Protein AF-A0A969C7K7-F1 (afdb_monomer_lite)

Radius of gyration: 19.98 Å; chains: 1; bounding box: 49×31×64 Å

Sequence (194 aa):
MAARQIKETDQEVLLYEFLKDADADGENQSWWRQTILLYAAQAKDPTVLIEAAMAQGANNLAYACYQETKRTLNPAIVQKLEALKPKVQVSRYGELERLLKAGEWEAADKETYRLMITTVNKEEGQWFDPEDLENFPCEDLRTIDRLWVEASNGHFGFSVQKRLAGMRSPMSLGKDWDRFCVKVGWQINKQKNT

Secondary structure (DSSP, 8-state):
-HHHHHHHTT-THHHHHSHHHHH--SSS--HHHHHHHHHHHH-S--HHHHHHHHHTT-HHHHHHHHHHGGGS--HHHHHHHHHHHHHHHHHHHHHHHHHHHHT-HHHHHHHHHHHHHHHTTPPTTPPPPHHHHHT--HHHHHHHHHHHHHHTTTSSSHHHHHHHHGGG--SSSSHHHHHHHHHTTSS--GGG--

Foldseek 3Di:
DVLVVCVVVVVVVVLLVCLQVCLDFAPDNDPSVVSLLVNLLVDQACLVVLVSSLVVLSLLSSVSSLVSNVPDYDPVNVVSSVVCVVVSVCSLCVVLLVCLLVVVVVVNVVSLQVSLQSQLVHGPVDDDDPVSVVPRDPVSLVSSQVSQCVSVVRLDGPVSLDVQLPPPVDPDPDDSVVSSCCSNVVDDDPVPPD

pLDDT: mean 84.36, std 12.69, range [37.22, 98.62]

Structure (mmCIF, N/CA/C/O backbone):
data_AF-A0A969C7K7-F1
#
_entry.id   AF-A0A969C7K7-F1
#
loop_
_atom_site.group_PDB
_atom_site.id
_atom_site.type_symbol
_atom_site.label_atom_id
_atom_site.label_alt_id
_atom_site.label_comp_id
_atom_site.label_asym_id
_atom_site.label_entity_id
_atom_site.label_seq_id
_atom_site.pdbx_PDB_ins_code
_atom_site.Cartn_x
_atom_site.Cartn_y
_atom_site.Cartn_z
_atom_site.occupancy
_atom_site.B_iso_or_equiv
_atom_site.auth_seq_id
_atom_site.auth_comp_id
_atom_site.auth_asym_id
_atom_site.auth_atom_id
_atom_site.pdbx_PDB_model_num
ATOM 1 N N . MET A 1 1 ? -9.205 17.313 19.997 1.00 51.03 1 MET A N 1
ATOM 2 C CA . MET A 1 1 ? -10.384 17.419 20.891 1.00 51.03 1 MET A CA 1
ATOM 3 C C . MET A 1 1 ? -11.521 16.491 20.455 1.00 51.03 1 MET A C 1
ATOM 5 O O . MET A 1 1 ? -12.017 15.779 21.312 1.00 51.03 1 MET A O 1
ATOM 9 N N . ALA A 1 2 ? -11.845 16.378 19.157 1.00 64.19 2 ALA A N 1
ATOM 10 C CA . ALA A 1 2 ? -12.938 15.522 18.665 1.00 64.19 2 ALA A CA 1
ATOM 11 C C . ALA A 1 2 ? -12.796 14.009 18.961 1.00 64.19 2 ALA A C 1
ATOM 13 O O . ALA A 1 2 ? -13.698 13.437 19.552 1.00 64.19 2 ALA A O 1
ATOM 14 N N . ALA A 1 3 ? -11.666 13.357 18.643 1.00 62.41 3 ALA A N 1
ATOM 15 C CA . ALA A 1 3 ? -11.516 11.902 18.862 1.00 62.41 3 ALA A CA 1
ATOM 16 C C . ALA A 1 3 ? -11.647 11.483 20.341 1.00 62.41 3 ALA A C 1
ATOM 18 O O . ALA A 1 3 ? -12.218 10.444 20.664 1.00 62.41 3 ALA A O 1
ATOM 19 N N . ARG A 1 4 ? -11.133 12.322 21.250 1.00 60.22 4 ARG A N 1
ATOM 20 C CA . ARG A 1 4 ? -11.256 12.121 22.698 1.00 60.22 4 ARG A CA 1
ATOM 21 C C . ARG A 1 4 ? -12.704 12.287 23.153 1.00 60.22 4 ARG A C 1
ATOM 23 O O . ARG A 1 4 ? -13.178 11.466 23.922 1.00 60.22 4 ARG A O 1
ATOM 30 N N . GLN A 1 5 ? -13.401 13.285 22.612 1.00 65.06 5 GLN A N 1
ATOM 31 C CA . GLN A 1 5 ? -14.815 13.500 22.877 1.00 65.06 5 GLN A CA 1
ATOM 32 C C . GLN A 1 5 ? -15.663 12.333 22.366 1.00 65.06 5 GLN A C 1
ATOM 34 O O . GLN A 1 5 ? -16.440 11.820 23.144 1.00 65.06 5 GLN A O 1
ATOM 39 N N . ILE A 1 6 ? -15.434 11.828 21.147 1.00 68.50 6 ILE A N 1
ATOM 40 C CA . ILE A 1 6 ? -16.129 10.647 20.592 1.00 68.50 6 ILE A CA 1
ATOM 41 C C . ILE A 1 6 ? -15.964 9.417 21.495 1.00 68.50 6 ILE A C 1
ATOM 43 O O . ILE A 1 6 ? -16.926 8.694 21.742 1.00 68.50 6 ILE A O 1
ATOM 47 N N . LYS A 1 7 ? -14.753 9.199 22.022 1.00 63.97 7 LYS A N 1
ATOM 48 C CA . LYS A 1 7 ? -14.470 8.119 22.977 1.00 63.97 7 LYS A CA 1
ATOM 49 C C . LYS A 1 7 ? -15.136 8.347 24.340 1.00 63.97 7 LYS A C 1
ATOM 51 O O . LYS A 1 7 ? -15.567 7.392 24.974 1.00 63.97 7 LYS A O 1
ATOM 56 N N . GLU A 1 8 ? -15.180 9.589 24.814 1.00 64.06 8 GLU A N 1
ATOM 57 C CA . GLU A 1 8 ? -15.799 9.968 26.092 1.00 64.06 8 GLU A CA 1
ATOM 58 C C . GLU A 1 8 ? -17.340 10.000 26.011 1.00 64.06 8 GLU A C 1
ATOM 60 O O . GLU A 1 8 ? -17.997 9.809 27.031 1.00 64.06 8 GLU A O 1
ATOM 65 N N . THR A 1 9 ? -17.916 10.194 24.817 1.00 66.69 9 THR A N 1
ATOM 66 C CA . THR A 1 9 ? -19.366 10.250 24.552 1.00 66.69 9 THR A CA 1
ATOM 67 C C . THR A 1 9 ? -19.948 8.961 23.965 1.00 66.69 9 THR A C 1
ATOM 69 O O . THR A 1 9 ? -21.143 8.930 23.684 1.00 66.69 9 THR A O 1
ATOM 72 N N . ASP A 1 10 ? -19.139 7.909 23.793 1.00 65.81 10 ASP A N 1
ATOM 73 C CA . ASP A 1 10 ? -19.530 6.609 23.214 1.00 65.81 10 ASP A CA 1
ATOM 74 C C . ASP A 1 10 ? -20.145 6.714 21.800 1.00 65.81 10 ASP A C 1
ATOM 76 O O . ASP A 1 10 ? -21.031 5.960 21.404 1.00 65.81 10 ASP A O 1
ATOM 80 N N . GLN A 1 11 ? -19.677 7.682 21.005 1.00 74.31 11 GLN A N 1
ATOM 81 C CA . GLN A 1 11 ? -20.193 7.964 19.658 1.00 74.31 11 GLN A CA 1
ATOM 82 C C . GLN A 1 11 ? -19.391 7.272 18.545 1.00 74.31 11 GLN A C 1
ATOM 84 O O . GLN A 1 11 ? -19.300 7.790 17.432 1.00 74.31 11 GLN A O 1
ATOM 89 N N . GLU A 1 12 ? -18.808 6.100 18.819 1.00 79.31 12 GLU A N 1
ATOM 90 C CA . GLU A 1 12 ? -17.988 5.358 17.846 1.00 79.31 12 GLU A CA 1
ATOM 91 C C . GLU A 1 12 ? -18.736 5.101 16.527 1.00 79.31 12 GLU A C 1
ATOM 93 O O . GLU A 1 12 ? -18.128 5.134 15.462 1.00 79.31 12 GLU A O 1
ATOM 98 N N . VAL A 1 13 ? -20.065 4.946 16.588 1.00 82.25 13 VAL A N 1
ATOM 99 C CA . VAL A 1 13 ? -20.957 4.750 15.431 1.00 82.25 13 VAL A CA 1
ATOM 100 C C . VAL A 1 13 ? -20.735 5.798 14.333 1.00 82.25 13 VAL A C 1
ATOM 102 O O . VAL A 1 13 ? -20.739 5.449 13.157 1.00 82.25 13 VAL A O 1
ATOM 105 N N . LEU A 1 14 ? -20.456 7.053 14.704 1.00 84.00 14 LEU A N 1
ATOM 106 C CA . LEU A 1 14 ? -20.200 8.127 13.740 1.00 84.00 14 LEU A CA 1
ATOM 107 C C . LEU A 1 14 ? -18.949 7.863 12.896 1.00 84.00 14 LEU A C 1
ATOM 109 O O . LEU A 1 14 ? -18.905 8.254 11.738 1.00 84.00 14 LEU A O 1
ATOM 113 N N . LEU A 1 15 ? -17.936 7.179 13.438 1.00 86.44 15 LEU A N 1
ATOM 114 C CA . LEU A 1 15 ? -16.712 6.873 12.694 1.00 86.44 15 LEU A CA 1
ATOM 115 C C . LEU A 1 15 ? -16.994 5.948 11.506 1.00 86.44 15 LEU A C 1
ATOM 117 O O . LEU A 1 15 ? -16.375 6.101 10.456 1.00 86.44 15 LEU A O 1
ATOM 121 N N . TYR A 1 16 ? -17.942 5.019 11.664 1.00 88.12 16 TYR A N 1
ATOM 122 C CA . TYR A 1 16 ? -18.280 4.016 10.653 1.00 88.12 16 TYR A CA 1
ATOM 123 C C . TYR A 1 16 ? -18.921 4.616 9.401 1.00 88.12 16 TYR A C 1
ATOM 125 O O . TYR A 1 16 ? -18.802 4.028 8.327 1.00 88.12 16 TYR A O 1
ATOM 133 N N . GLU A 1 17 ? -19.570 5.775 9.527 1.00 87.81 17 GLU A N 1
ATOM 134 C CA . GLU A 1 17 ? -20.171 6.501 8.402 1.00 87.81 17 GLU A CA 1
ATOM 135 C C . GLU A 1 17 ? -19.109 7.134 7.494 1.00 87.81 17 GLU A C 1
ATOM 137 O O . GLU A 1 17 ? -19.343 7.304 6.301 1.00 87.81 17 GLU A O 1
ATOM 142 N N . PHE A 1 18 ? -17.923 7.429 8.037 1.00 88.69 18 PHE A N 1
ATOM 143 C CA . PHE A 1 18 ? -16.864 8.161 7.340 1.00 88.69 18 PHE A CA 1
ATOM 144 C C . PHE A 1 18 ? -15.635 7.313 7.004 1.00 88.69 18 PHE A C 1
ATOM 146 O O . PHE A 1 18 ? -14.642 7.866 6.540 1.00 88.69 18 PHE A O 1
ATOM 153 N N . LEU A 1 19 ? -15.661 5.988 7.207 1.00 89.44 19 LEU A N 1
ATOM 154 C CA . LEU A 1 19 ? -14.492 5.132 6.941 1.00 89.44 19 LEU A CA 1
ATOM 155 C C . LEU A 1 19 ? -14.037 5.225 5.487 1.00 89.44 19 LEU A C 1
ATOM 157 O O . LEU A 1 19 ? -12.848 5.377 5.229 1.00 89.44 19 LEU A O 1
ATOM 161 N N . LYS A 1 20 ? -14.978 5.177 4.541 1.00 86.25 20 LYS A N 1
ATOM 162 C CA . LYS A 1 20 ? -14.666 5.273 3.113 1.00 86.25 20 LYS A CA 1
ATOM 163 C C . LYS A 1 20 ? -14.124 6.650 2.727 1.00 86.25 20 LYS A C 1
ATOM 165 O O . LYS A 1 20 ? -13.139 6.737 2.004 1.00 86.25 20 LYS A O 1
ATOM 170 N N . ASP A 1 21 ? -14.713 7.716 3.258 1.00 84.44 21 ASP A N 1
ATOM 171 C CA . ASP A 1 21 ? -14.249 9.088 3.014 1.00 84.44 21 ASP A CA 1
ATOM 172 C C . ASP A 1 21 ? -12.883 9.356 3.663 1.00 84.44 21 ASP A C 1
ATOM 174 O O . ASP A 1 21 ? -12.091 10.149 3.167 1.00 84.44 21 ASP A O 1
ATOM 178 N N . ALA A 1 22 ? -12.589 8.693 4.781 1.00 85.88 22 ALA A N 1
ATOM 179 C CA . ALA A 1 22 ? -11.297 8.737 5.461 1.00 85.88 22 ALA A CA 1
ATOM 180 C C . ALA A 1 22 ? -10.224 7.856 4.797 1.00 85.88 22 ALA A C 1
ATOM 182 O O . ALA A 1 22 ? -9.029 8.007 5.087 1.00 85.88 22 ALA A O 1
ATOM 183 N N . ASP A 1 23 ? -10.645 6.942 3.924 1.00 85.06 23 ASP A N 1
ATOM 184 C CA . ASP A 1 23 ? -9.762 6.193 3.038 1.00 85.06 23 ASP A CA 1
ATOM 185 C C . ASP A 1 23 ? -9.400 6.977 1.778 1.00 85.06 23 ASP A C 1
ATOM 187 O O . ASP A 1 23 ? -8.396 6.643 1.161 1.00 85.06 23 ASP A O 1
ATOM 191 N N . ALA A 1 24 ? -10.201 7.994 1.417 1.00 65.62 24 ALA A N 1
ATOM 192 C CA . ALA A 1 24 ? -10.048 8.754 0.184 1.00 65.62 24 ALA A CA 1
ATOM 193 C C . ALA A 1 24 ? -8.641 9.358 0.065 1.00 65.62 24 ALA A C 1
ATOM 195 O O . ALA A 1 24 ? -8.206 10.153 0.904 1.00 65.62 24 ALA A O 1
ATOM 196 N N . ASP A 1 25 ? -7.959 8.959 -1.005 1.00 57.81 25 ASP A N 1
ATOM 197 C CA . ASP A 1 25 ? -6.613 9.380 -1.359 1.00 57.81 25 ASP A CA 1
ATOM 198 C C . ASP A 1 25 ? -6.673 10.632 -2.277 1.00 57.81 25 ASP A C 1
ATOM 200 O O . ASP A 1 25 ? -7.469 10.683 -3.218 1.00 57.81 25 ASP A O 1
ATOM 204 N N . GLY A 1 26 ? -5.875 11.673 -1.988 1.00 52.88 26 GLY A N 1
ATOM 205 C CA . GLY A 1 26 ? -5.794 12.930 -2.766 1.00 52.88 26 GLY A CA 1
ATOM 206 C C . GLY A 1 26 ? -5.634 14.194 -1.901 1.00 52.88 26 GLY A C 1
ATOM 207 O O . GLY A 1 26 ? -5.708 14.087 -0.682 1.00 52.88 26 GLY A O 1
ATOM 208 N N . GLU A 1 27 ? -5.440 15.371 -2.531 1.00 46.91 27 GLU A N 1
ATOM 209 C CA . GLU A 1 27 ? -5.047 16.707 -1.975 1.00 46.91 27 GLU A CA 1
ATOM 210 C C . GLU A 1 27 ? -5.841 17.252 -0.758 1.00 46.91 27 GLU A C 1
ATOM 212 O O . GLU A 1 27 ? -5.607 18.368 -0.294 1.00 46.91 27 GLU A O 1
ATOM 217 N N . ASN A 1 28 ? -6.798 16.497 -0.230 1.00 51.97 28 ASN A N 1
ATOM 218 C CA . ASN A 1 28 ? -7.442 16.752 1.048 1.00 51.97 28 ASN A CA 1
ATOM 219 C C . ASN A 1 28 ? -7.673 15.411 1.747 1.00 51.97 28 ASN A C 1
ATOM 221 O O . ASN A 1 28 ? -8.758 14.833 1.618 1.00 51.97 28 ASN A O 1
ATOM 225 N N . GLN A 1 29 ? -6.698 14.931 2.531 1.00 61.91 29 GLN A N 1
ATOM 226 C CA . GLN A 1 29 ? -7.011 13.916 3.536 1.00 61.91 29 GLN A CA 1
ATOM 227 C C . GLN A 1 29 ? -8.208 14.406 4.350 1.00 61.91 29 GLN A C 1
ATOM 229 O O . GLN A 1 29 ? -8.155 15.449 5.008 1.00 61.91 29 GLN A O 1
ATOM 234 N N . SER A 1 30 ? -9.306 13.650 4.300 1.00 73.25 30 SER A N 1
ATOM 235 C CA . SER A 1 30 ? -10.483 13.957 5.102 1.00 73.25 30 SER A CA 1
ATOM 236 C C . SER A 1 30 ? -10.059 14.092 6.563 1.00 73.25 30 SER A C 1
ATOM 238 O O . SER A 1 30 ? -9.345 13.237 7.092 1.00 73.25 30 SER A O 1
ATOM 240 N N . TRP A 1 31 ? -10.522 15.141 7.250 1.00 79.94 31 TRP A N 1
ATOM 241 C CA . TRP A 1 31 ? -10.301 15.329 8.692 1.00 79.94 31 TRP A CA 1
ATOM 242 C C . TRP A 1 31 ? -10.642 14.059 9.498 1.00 79.94 31 TRP A C 1
ATOM 244 O O . TRP A 1 31 ? -10.057 13.772 10.553 1.00 79.94 31 TRP A O 1
ATOM 254 N N . TRP A 1 32 ? -11.580 13.261 8.980 1.00 86.31 32 TRP A N 1
ATOM 255 C CA . TRP A 1 32 ? -11.946 11.974 9.546 1.00 86.31 32 TRP A CA 1
ATOM 256 C C . TRP A 1 32 ? -10.793 10.976 9.595 1.00 86.31 32 TRP A C 1
ATOM 258 O O . TRP A 1 32 ? -10.695 10.269 10.591 1.00 86.31 32 TRP A O 1
ATOM 268 N N . ARG A 1 33 ? -9.864 10.972 8.633 1.00 86.81 33 ARG A N 1
ATOM 269 C CA . ARG A 1 33 ? -8.690 10.086 8.637 1.00 86.81 33 ARG A CA 1
ATOM 270 C C . ARG A 1 33 ? -7.875 10.236 9.914 1.00 86.81 33 ARG A C 1
ATOM 272 O O . ARG A 1 33 ? -7.723 9.276 10.665 1.00 86.81 33 ARG A O 1
ATOM 279 N N . GLN A 1 34 ? -7.410 11.447 10.214 1.00 85.19 34 GLN A N 1
ATOM 280 C CA . GLN A 1 34 ? -6.626 11.698 11.428 1.00 85.19 34 GLN A CA 1
ATOM 281 C C . GLN A 1 34 ? -7.443 11.430 12.696 1.00 85.19 34 GLN A C 1
ATOM 283 O O . GLN A 1 34 ? -6.920 10.900 13.674 1.00 85.19 34 GLN A O 1
ATOM 288 N N . THR A 1 35 ? -8.737 11.757 12.675 1.00 87.62 35 THR A N 1
ATOM 289 C CA . THR A 1 35 ? -9.640 11.499 13.804 1.00 87.62 35 THR A CA 1
ATOM 290 C C . THR A 1 35 ? -9.772 10.001 14.089 1.00 87.62 35 THR A C 1
ATOM 292 O O . THR A 1 35 ? -9.679 9.596 15.247 1.00 87.62 35 THR A O 1
ATOM 295 N N . ILE A 1 36 ? -9.933 9.181 13.050 1.00 90.00 36 ILE A N 1
ATOM 296 C CA . ILE A 1 36 ? -10.071 7.725 13.139 1.00 90.00 36 ILE A CA 1
ATOM 297 C C . ILE A 1 36 ? -8.745 7.077 13.545 1.00 90.00 36 ILE A C 1
ATOM 299 O O . ILE A 1 36 ? -8.744 6.221 14.425 1.00 90.00 36 ILE A O 1
ATOM 303 N N . LEU A 1 37 ? -7.609 7.521 12.996 1.00 88.31 37 LEU A N 1
ATOM 304 C CA . LEU A 1 37 ? -6.283 7.043 13.415 1.00 88.31 37 LEU A CA 1
ATOM 305 C C . LEU A 1 37 ? -6.019 7.344 14.894 1.00 88.31 37 LEU A C 1
ATOM 307 O O . LEU A 1 37 ? -5.607 6.467 15.654 1.00 88.31 37 LEU A O 1
ATOM 311 N N . LEU A 1 38 ? -6.333 8.566 15.329 1.00 86.50 38 LEU A N 1
ATOM 312 C CA . LEU A 1 38 ? -6.195 8.978 16.722 1.00 86.50 38 LEU A CA 1
ATOM 313 C C . LEU A 1 38 ? -7.160 8.221 17.648 1.00 86.50 38 LEU A C 1
ATOM 315 O O . LEU A 1 38 ? -6.809 7.943 18.798 1.00 86.50 38 LEU A O 1
ATOM 319 N N . TYR A 1 39 ? -8.366 7.898 17.175 1.00 88.19 39 TYR A N 1
ATOM 320 C CA . TYR A 1 39 ? -9.299 7.038 17.899 1.00 88.19 39 TYR A CA 1
ATOM 321 C C . TYR A 1 39 ? -8.740 5.620 18.037 1.00 88.19 39 TYR A C 1
ATOM 323 O O . TYR A 1 39 ? -8.632 5.126 19.158 1.00 88.19 39 TYR A O 1
ATOM 331 N N . ALA A 1 40 ? -8.313 5.004 16.930 1.00 87.81 40 ALA A N 1
ATOM 332 C CA . ALA A 1 40 ? -7.749 3.657 16.901 1.00 87.81 40 ALA A CA 1
ATOM 333 C C . ALA A 1 40 ? -6.560 3.524 17.862 1.00 87.81 40 ALA A C 1
ATOM 335 O O . ALA A 1 40 ? -6.534 2.602 18.673 1.00 87.81 40 ALA A O 1
ATOM 336 N N . ALA A 1 41 ? -5.637 4.493 17.858 1.00 84.75 41 ALA A N 1
ATOM 337 C CA . ALA A 1 41 ? -4.481 4.523 18.757 1.00 84.75 41 ALA A CA 1
ATOM 338 C C . ALA A 1 41 ? -4.855 4.612 20.251 1.00 84.75 41 ALA A C 1
ATOM 340 O O . ALA A 1 41 ? -4.095 4.183 21.117 1.00 84.75 41 ALA A O 1
ATOM 341 N N . GLN A 1 42 ? -6.024 5.173 20.576 1.00 82.56 42 GLN A N 1
ATOM 342 C CA . GLN A 1 42 ? -6.526 5.285 21.948 1.00 82.56 42 GLN A CA 1
ATOM 343 C C . GLN A 1 42 ? -7.525 4.183 22.321 1.00 82.56 42 GLN A C 1
ATOM 345 O O . GLN A 1 42 ? -7.896 4.083 23.499 1.00 82.56 42 GLN A O 1
ATOM 350 N N . ALA A 1 43 ? -8.020 3.407 21.360 1.00 81.38 43 ALA A N 1
ATOM 351 C CA . ALA A 1 43 ? -9.030 2.384 21.583 1.00 81.38 43 ALA A CA 1
ATOM 352 C C . ALA A 1 43 ? -8.458 1.225 22.413 1.00 81.38 43 ALA A C 1
ATOM 354 O O . ALA A 1 43 ? -7.282 0.880 22.321 1.00 81.38 43 ALA A O 1
ATOM 355 N N . LYS A 1 44 ? -9.303 0.606 23.249 1.00 79.75 44 LYS A N 1
ATOM 356 C CA . LYS A 1 44 ? -8.909 -0.598 24.003 1.00 79.75 44 LYS A CA 1
ATOM 357 C C . LYS A 1 44 ? -8.763 -1.819 23.090 1.00 79.75 44 LYS A C 1
ATOM 359 O O . LYS A 1 44 ? -7.920 -2.668 23.355 1.00 79.75 44 LYS A O 1
ATOM 364 N N . ASP A 1 45 ? -9.601 -1.909 22.059 1.00 83.56 45 ASP A N 1
ATOM 365 C CA . ASP A 1 45 ? -9.575 -2.953 21.034 1.00 83.56 45 ASP A CA 1
ATOM 366 C C . ASP A 1 45 ? -10.055 -2.343 19.698 1.00 83.56 45 ASP A C 1
ATOM 368 O O . ASP A 1 45 ? -11.255 -2.124 19.537 1.00 83.56 45 ASP A O 1
ATOM 372 N N . PRO A 1 46 ? -9.150 -2.021 18.756 1.00 87.00 46 PRO A N 1
ATOM 373 C CA . PRO A 1 46 ? -9.502 -1.436 17.460 1.00 87.00 46 PRO A CA 1
ATOM 374 C C . PRO A 1 46 ? -9.901 -2.489 16.410 1.00 87.00 46 PRO A C 1
ATOM 376 O O . PRO A 1 46 ? -10.104 -2.142 15.249 1.00 87.00 46 PRO A O 1
ATOM 379 N N . THR A 1 47 ? -9.997 -3.774 16.778 1.00 87.12 47 THR A N 1
ATOM 380 C CA . THR A 1 47 ? -10.231 -4.877 15.828 1.00 87.12 47 THR A CA 1
ATOM 381 C C . THR A 1 47 ? -11.496 -4.665 14.995 1.00 87.12 47 THR A C 1
ATOM 383 O O . THR A 1 47 ? -11.442 -4.768 13.774 1.00 87.12 47 THR A O 1
ATOM 386 N N . VAL A 1 48 ? -12.611 -4.304 15.639 1.00 88.69 48 VAL A N 1
ATOM 387 C CA . VAL A 1 48 ? -13.911 -4.117 14.966 1.00 88.69 48 VAL A CA 1
ATOM 388 C C . VAL A 1 48 ? -13.862 -2.958 13.970 1.00 88.69 48 VAL A C 1
ATOM 390 O O . VAL A 1 48 ? -14.376 -3.073 12.860 1.00 88.69 48 VAL A O 1
ATOM 393 N N . LEU A 1 49 ? -13.180 -1.870 14.329 1.00 90.62 49 LEU A N 1
ATOM 394 C CA . LEU A 1 49 ? -12.973 -0.719 13.453 1.00 90.62 49 LEU A CA 1
ATOM 395 C C . LEU A 1 49 ? -12.166 -1.102 12.203 1.00 90.62 49 LEU A C 1
ATOM 397 O O . LEU A 1 49 ? -12.540 -0.732 11.092 1.00 90.62 49 LEU A O 1
ATOM 401 N N . ILE A 1 50 ? -11.083 -1.870 12.373 1.00 90.75 50 ILE A N 1
ATOM 402 C CA . ILE A 1 50 ? -10.236 -2.339 11.265 1.00 90.75 50 ILE A CA 1
ATOM 403 C C . ILE A 1 50 ? -11.026 -3.284 10.348 1.00 90.75 50 ILE A C 1
ATOM 405 O O . ILE A 1 50 ? -10.961 -3.160 9.126 1.00 90.75 50 ILE A O 1
ATOM 409 N N . GLU A 1 51 ? -11.797 -4.210 10.920 1.00 90.19 51 GLU A N 1
ATOM 410 C CA . GLU A 1 51 ? -12.651 -5.124 10.156 1.00 90.19 51 GLU A CA 1
ATOM 411 C C . GLU A 1 51 ? -13.745 -4.386 9.380 1.00 90.19 51 GLU A C 1
ATOM 413 O O . GLU A 1 51 ? -13.964 -4.684 8.205 1.00 90.19 51 GLU A O 1
ATOM 418 N N . ALA A 1 52 ? -14.389 -3.393 9.994 1.00 92.19 52 ALA A N 1
ATOM 419 C CA . ALA A 1 52 ? -15.394 -2.578 9.325 1.00 92.19 52 ALA A CA 1
ATOM 420 C C . ALA A 1 52 ? -14.797 -1.732 8.194 1.00 92.19 52 ALA A C 1
ATOM 422 O O . ALA A 1 52 ? -15.402 -1.636 7.128 1.00 92.19 52 ALA A O 1
ATOM 423 N N . ALA A 1 53 ? -13.599 -1.172 8.392 1.00 91.94 53 ALA A N 1
ATOM 424 C CA . ALA A 1 53 ? -12.893 -0.443 7.345 1.00 91.94 53 ALA A CA 1
ATOM 425 C C . ALA A 1 53 ? -12.617 -1.356 6.138 1.00 91.94 53 ALA A C 1
ATOM 427 O O . ALA A 1 53 ? -13.003 -1.017 5.021 1.00 91.94 53 ALA A O 1
ATOM 428 N N . MET A 1 54 ? -12.086 -2.565 6.357 1.00 91.06 54 MET A N 1
ATOM 429 C CA . MET A 1 54 ? -11.909 -3.548 5.275 1.00 91.06 54 MET A CA 1
ATOM 430 C C . MET A 1 54 ? -13.235 -3.907 4.587 1.00 91.06 54 MET A C 1
ATOM 432 O O . MET A 1 54 ? -13.299 -3.958 3.362 1.00 91.06 54 MET A O 1
ATOM 436 N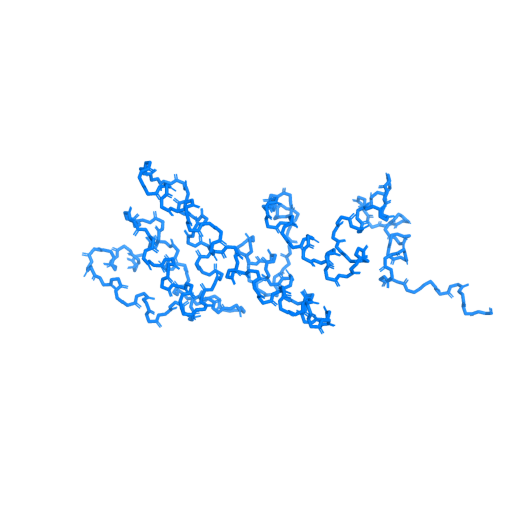 N . ALA A 1 55 ? -14.310 -4.125 5.353 1.00 90.00 55 ALA A N 1
ATOM 437 C CA . ALA A 1 55 ? -15.619 -4.487 4.805 1.00 90.00 55 ALA A CA 1
ATOM 438 C C . ALA A 1 55 ? -16.229 -3.390 3.913 1.00 90.00 55 ALA A C 1
ATOM 440 O O . ALA A 1 55 ? -16.968 -3.698 2.980 1.00 90.00 55 ALA A O 1
ATOM 441 N N . GLN A 1 56 ? -15.907 -2.121 4.177 1.00 90.69 56 GLN A N 1
ATOM 442 C CA . GLN A 1 56 ? -16.332 -0.982 3.359 1.00 90.69 56 GLN A CA 1
ATOM 443 C C . GLN A 1 56 ? -15.374 -0.666 2.196 1.00 90.69 56 GLN A C 1
ATOM 445 O O . GLN A 1 56 ? -15.635 0.257 1.422 1.00 90.69 56 GLN A O 1
ATOM 450 N N . GLY A 1 57 ? -14.278 -1.418 2.059 1.00 87.69 57 GLY A N 1
ATOM 451 C CA . GLY A 1 57 ? -13.226 -1.167 1.074 1.00 87.69 57 GLY A CA 1
ATOM 452 C C . GLY A 1 57 ? -12.243 -0.062 1.470 1.00 87.69 57 GLY A C 1
ATOM 453 O O . GLY A 1 57 ? -11.425 0.319 0.641 1.00 87.69 57 GLY A O 1
ATOM 454 N N . ALA A 1 58 ? -12.297 0.423 2.716 1.00 90.06 58 ALA A N 1
ATOM 455 C CA . ALA A 1 58 ? -11.392 1.422 3.282 1.00 90.06 58 ALA A CA 1
ATOM 456 C C . ALA A 1 58 ? -10.039 0.794 3.682 1.00 90.06 58 ALA A C 1
ATOM 458 O O . ALA A 1 58 ? -9.676 0.698 4.861 1.00 90.06 58 ALA A O 1
ATOM 459 N N . ASN A 1 59 ? -9.330 0.251 2.694 1.00 90.06 59 ASN A N 1
ATOM 460 C CA . ASN A 1 59 ? -8.216 -0.673 2.906 1.00 90.06 59 ASN A CA 1
ATOM 461 C C . ASN A 1 59 ? -6.940 0.019 3.401 1.00 90.06 59 ASN A C 1
ATOM 463 O O . ASN A 1 59 ? -6.199 -0.566 4.200 1.00 90.06 59 ASN A O 1
ATOM 467 N N . ASN A 1 60 ? -6.673 1.256 2.970 1.00 87.75 60 ASN A N 1
ATOM 468 C CA . ASN A 1 60 ? -5.504 2.002 3.442 1.00 87.75 60 ASN A CA 1
ATOM 469 C C . ASN A 1 60 ? -5.695 2.444 4.887 1.00 87.75 60 ASN A C 1
ATOM 471 O O . ASN A 1 60 ? -4.756 2.400 5.682 1.00 87.75 60 ASN A O 1
ATOM 475 N N . LEU A 1 61 ? -6.906 2.880 5.227 1.00 89.44 61 LEU A N 1
ATOM 476 C CA . LEU A 1 61 ? -7.288 3.279 6.568 1.00 89.44 61 LEU A CA 1
ATOM 477 C C . LEU A 1 61 ? -7.214 2.085 7.519 1.00 89.44 61 LEU A C 1
ATOM 479 O O . LEU A 1 61 ? -6.596 2.195 8.575 1.00 89.44 61 LEU A O 1
ATOM 483 N N . ALA A 1 62 ? -7.752 0.928 7.117 1.00 90.50 62 ALA A N 1
ATOM 484 C CA . ALA A 1 62 ? -7.632 -0.314 7.878 1.00 90.50 62 ALA A CA 1
ATOM 485 C C . ALA A 1 62 ? -6.161 -0.660 8.167 1.00 90.50 62 ALA A C 1
ATOM 487 O O . ALA A 1 62 ? -5.797 -0.969 9.305 1.00 90.50 62 ALA A O 1
ATOM 488 N N . TYR A 1 63 ? -5.301 -0.555 7.149 1.00 89.56 63 TYR A N 1
ATOM 489 C CA . TYR A 1 63 ? -3.866 -0.777 7.294 1.00 89.56 63 TYR A CA 1
ATOM 490 C C . TYR A 1 63 ? -3.199 0.232 8.240 1.00 89.56 63 TYR A C 1
ATOM 492 O O . TYR A 1 63 ? -2.433 -0.165 9.119 1.00 89.56 63 TYR A O 1
ATOM 500 N N . ALA A 1 64 ? -3.498 1.523 8.098 1.00 88.44 64 ALA A N 1
ATOM 501 C CA . ALA A 1 64 ? -2.927 2.568 8.939 1.00 88.44 64 ALA A CA 1
ATOM 502 C C . ALA A 1 64 ? -3.361 2.408 10.408 1.00 88.44 64 ALA A C 1
ATOM 504 O O . ALA A 1 64 ? -2.519 2.438 11.305 1.00 88.44 64 ALA A O 1
ATOM 505 N N . CYS A 1 65 ? -4.639 2.103 10.664 1.00 89.06 65 CYS A N 1
ATOM 506 C CA . CYS A 1 65 ? -5.128 1.747 11.998 1.00 89.06 65 CYS A CA 1
ATOM 507 C C . CYS A 1 65 ? -4.392 0.524 12.574 1.00 89.06 65 CYS A C 1
ATOM 509 O O . CYS A 1 65 ? -4.034 0.520 13.753 1.00 89.06 65 CYS A O 1
ATOM 511 N N . TYR A 1 66 ? -4.122 -0.502 11.760 1.00 87.50 66 TYR A N 1
ATOM 512 C CA . TYR A 1 66 ? -3.354 -1.676 12.187 1.00 87.50 66 TYR A CA 1
ATOM 513 C C . TYR A 1 66 ? -1.893 -1.339 12.540 1.00 87.50 66 TYR A C 1
ATOM 515 O O . TYR A 1 66 ? -1.365 -1.876 13.512 1.00 87.50 66 TYR A O 1
ATOM 523 N N . GLN A 1 67 ? -1.226 -0.449 11.797 1.00 82.81 67 GLN A N 1
ATOM 524 C CA . GLN A 1 67 ? 0.170 -0.086 12.077 1.00 82.81 67 GLN A CA 1
ATOM 525 C C . GLN A 1 67 ? 0.316 0.796 13.324 1.00 82.81 67 GLN A C 1
ATOM 527 O O . GLN A 1 67 ? 1.173 0.521 14.166 1.00 82.81 67 GLN A O 1
ATOM 532 N N . GLU A 1 68 ? -0.542 1.806 13.488 1.00 79.56 68 GLU A N 1
ATOM 533 C CA . GLU A 1 68 ? -0.492 2.736 14.630 1.00 79.56 68 GLU A CA 1
ATOM 534 C C . GLU A 1 68 ? -0.770 2.039 15.974 1.00 79.56 68 GLU A C 1
ATOM 536 O O . GLU A 1 68 ? -0.229 2.405 17.019 1.00 79.56 68 GLU A O 1
ATOM 541 N N . THR A 1 69 ? -1.572 0.974 15.959 1.00 74.38 69 THR A N 1
ATOM 542 C CA . THR A 1 69 ? -2.021 0.274 17.174 1.00 74.38 69 THR A CA 1
ATOM 543 C C . THR A 1 69 ? -1.026 -0.758 17.704 1.00 74.38 69 THR A C 1
ATOM 545 O O . THR A 1 69 ? -1.179 -1.238 18.825 1.00 74.38 69 THR A O 1
ATOM 548 N N . LYS A 1 70 ? 0.060 -1.048 16.975 1.00 66.19 70 LYS A N 1
ATOM 549 C CA . LYS A 1 70 ? 1.130 -1.953 17.439 1.00 66.19 70 LYS A CA 1
ATOM 550 C C . LYS A 1 70 ? 1.928 -1.420 18.635 1.00 66.19 70 LYS A C 1
ATOM 552 O O . LYS A 1 70 ? 2.605 -2.199 19.302 1.00 66.19 70 LYS A O 1
ATOM 557 N N . ARG A 1 71 ? 1.902 -0.107 18.901 1.00 55.50 71 ARG A N 1
ATOM 558 C CA . ARG A 1 71 ? 2.794 0.555 19.882 1.00 55.50 71 ARG A CA 1
ATOM 559 C C . ARG A 1 71 ? 2.318 0.521 21.330 1.00 55.50 71 ARG A C 1
ATOM 561 O O . ARG A 1 71 ? 3.091 0.777 22.248 1.00 55.50 71 ARG A O 1
ATOM 568 N N . THR A 1 72 ? 1.074 0.152 21.547 1.00 57.25 72 THR A N 1
ATOM 569 C CA . THR A 1 72 ? 0.449 0.052 22.860 1.00 57.25 72 THR A CA 1
ATOM 570 C C . THR A 1 72 ? -0.542 -1.068 22.717 1.00 57.25 72 THR A C 1
ATOM 572 O O . THR A 1 72 ? -1.397 -0.890 21.868 1.00 57.25 72 THR A O 1
ATOM 575 N N . LEU A 1 73 ? -0.435 -2.183 23.459 1.00 60.38 73 LEU A N 1
ATOM 576 C CA . LEU A 1 73 ? -1.576 -2.979 23.958 1.00 60.38 73 LEU A CA 1
ATOM 577 C C . LEU A 1 73 ? -1.163 -4.351 24.538 1.00 60.38 73 LEU A C 1
ATOM 579 O O . LEU A 1 73 ? -0.100 -4.904 24.273 1.00 60.38 73 LEU A O 1
ATOM 583 N N . ASN A 1 74 ? -2.061 -4.865 25.381 1.00 67.25 74 ASN A N 1
ATOM 584 C CA . ASN A 1 74 ? -2.045 -6.143 26.097 1.00 67.25 74 ASN A CA 1
ATOM 585 C C . ASN A 1 74 ? -1.869 -7.364 25.149 1.00 67.25 74 ASN A C 1
ATOM 587 O O . ASN A 1 74 ? -2.462 -7.360 24.066 1.00 67.25 74 ASN A O 1
ATOM 591 N N . PRO A 1 75 ? -1.144 -8.434 25.556 1.00 75.31 75 PRO A N 1
ATOM 592 C CA . PRO A 1 75 ? -0.910 -9.645 24.754 1.00 75.31 75 PRO A CA 1
ATOM 593 C C . PRO A 1 75 ? -2.132 -10.245 24.036 1.00 75.31 75 PRO A C 1
ATOM 595 O O . PRO A 1 75 ? -2.003 -10.740 22.918 1.00 75.31 75 PRO A O 1
ATOM 598 N N . ALA A 1 76 ? -3.325 -10.185 24.638 1.00 77.88 76 ALA A N 1
ATOM 599 C CA . ALA A 1 76 ? -4.539 -10.752 24.040 1.00 77.88 76 ALA A CA 1
ATOM 600 C C . ALA A 1 76 ? -4.999 -10.011 22.768 1.00 77.88 76 ALA A C 1
ATOM 602 O O . ALA A 1 76 ? -5.516 -10.630 21.840 1.00 77.88 76 ALA A O 1
ATOM 603 N N . ILE A 1 77 ? -4.802 -8.691 22.708 1.00 73.44 77 ILE A N 1
ATOM 604 C CA . ILE A 1 77 ? -5.175 -7.875 21.542 1.00 73.44 77 ILE A CA 1
ATOM 605 C C . ILE A 1 77 ? -4.135 -8.026 20.433 1.00 73.44 77 ILE A C 1
ATOM 607 O O . ILE A 1 77 ? -4.501 -8.161 19.269 1.00 73.44 77 ILE A O 1
ATOM 611 N N . VAL A 1 78 ? -2.851 -8.112 20.797 1.00 76.25 78 VAL A N 1
ATOM 612 C CA . VAL A 1 78 ? -1.765 -8.402 19.848 1.00 76.25 78 VAL A CA 1
ATOM 613 C C . VAL A 1 78 ? -2.049 -9.694 19.085 1.00 76.25 78 VAL A C 1
ATOM 615 O O . VAL A 1 78 ? -1.944 -9.717 17.865 1.00 76.2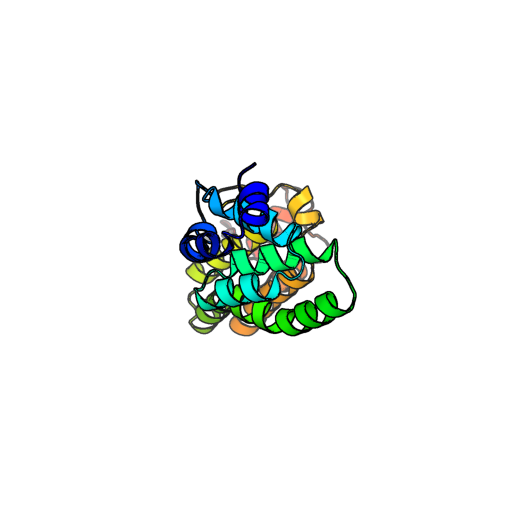5 78 VAL A O 1
ATOM 618 N N . GLN A 1 79 ? -2.497 -10.748 19.771 1.00 81.00 79 GLN A N 1
ATOM 619 C CA . GLN A 1 79 ? -2.821 -12.015 19.116 1.00 81.00 79 GLN A CA 1
ATOM 620 C C . GLN A 1 79 ? -3.967 -11.891 18.097 1.00 81.00 79 GLN A C 1
ATOM 622 O O . GLN A 1 79 ? -3.893 -12.489 17.022 1.00 81.00 79 GLN A O 1
ATOM 627 N N . LYS A 1 80 ? -5.007 -11.099 18.396 1.00 80.81 80 LYS A N 1
ATOM 628 C CA . LYS A 1 80 ? -6.093 -10.825 17.439 1.00 80.81 80 LYS A CA 1
ATOM 629 C C . LYS A 1 80 ? -5.592 -10.034 16.228 1.00 80.81 80 LYS A C 1
ATOM 631 O O . LYS A 1 80 ? -5.908 -10.393 15.099 1.00 80.81 80 LYS A O 1
ATOM 636 N N . LEU A 1 81 ? -4.787 -8.994 16.452 1.00 79.69 81 LEU A N 1
ATOM 637 C CA . LEU A 1 81 ? -4.232 -8.164 15.380 1.00 79.69 81 LEU A CA 1
ATOM 638 C C . LEU A 1 81 ? -3.275 -8.957 14.479 1.00 79.69 81 LEU A C 1
ATOM 640 O O . LEU A 1 81 ? -3.325 -8.822 13.258 1.00 79.69 81 LEU A O 1
ATOM 644 N N . GLU A 1 82 ? -2.455 -9.842 15.046 1.00 83.31 82 GLU A N 1
ATOM 645 C CA . GLU A 1 82 ? -1.606 -10.747 14.261 1.00 83.31 82 GLU A CA 1
ATOM 646 C C . GLU A 1 82 ? -2.433 -11.717 13.406 1.00 83.31 82 GLU A C 1
ATOM 648 O O . GLU A 1 82 ? -2.081 -11.980 12.257 1.00 83.31 82 GLU A O 1
ATOM 653 N N . ALA A 1 83 ? -3.580 -12.188 13.904 1.00 85.75 83 ALA A N 1
ATOM 654 C CA . ALA A 1 83 ? -4.498 -13.004 13.108 1.00 85.75 83 ALA A CA 1
ATOM 655 C C . ALA A 1 83 ? -5.175 -12.218 11.964 1.00 85.75 83 ALA A C 1
ATOM 657 O O . ALA A 1 83 ? -5.558 -12.812 10.954 1.00 85.75 83 ALA A O 1
ATOM 658 N N . LEU A 1 84 ? -5.312 -10.892 12.091 1.00 85.25 84 LEU A N 1
ATOM 659 C CA . LEU A 1 84 ? -5.846 -10.019 11.037 1.00 85.25 84 LEU A CA 1
ATOM 660 C C . LEU A 1 84 ? -4.815 -9.659 9.972 1.00 85.25 84 LEU A C 1
ATOM 662 O O . LEU A 1 84 ? -5.198 -9.392 8.832 1.00 85.25 84 LEU A O 1
ATOM 666 N N . LYS A 1 85 ? -3.524 -9.673 10.314 1.00 86.44 85 LYS A N 1
ATOM 667 C CA . LYS A 1 85 ? -2.432 -9.246 9.432 1.00 86.44 85 LYS A CA 1
ATOM 668 C C . LYS A 1 85 ? -2.531 -9.808 8.002 1.00 86.44 85 LYS A C 1
ATOM 670 O O . LYS A 1 85 ? -2.440 -9.007 7.068 1.00 86.44 85 LYS A O 1
ATOM 675 N N . PRO A 1 86 ? -2.772 -11.117 7.774 1.00 89.12 86 PRO A N 1
ATOM 676 C CA . PRO A 1 86 ? -2.885 -11.647 6.416 1.00 89.12 86 PRO A CA 1
ATOM 677 C C . PRO A 1 86 ? -4.074 -11.058 5.652 1.00 89.12 86 PRO A C 1
ATOM 679 O O . PRO A 1 86 ? -3.94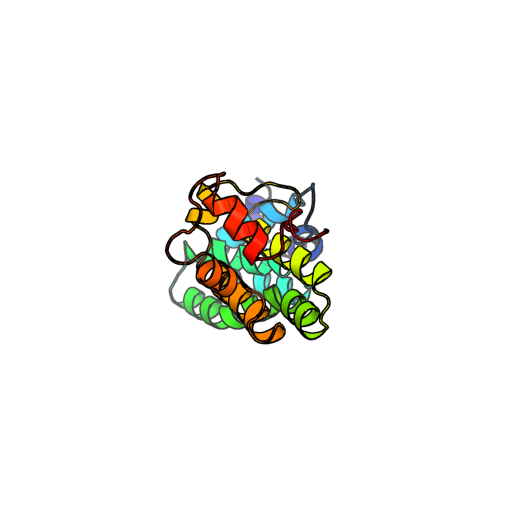3 -10.728 4.478 1.00 89.12 86 PRO A O 1
ATOM 682 N N . LYS A 1 87 ? -5.223 -10.880 6.318 1.00 89.19 87 LYS A N 1
ATOM 683 C CA . LYS A 1 87 ? -6.427 -10.304 5.701 1.00 89.19 87 LYS A CA 1
ATOM 684 C C . LYS A 1 87 ? -6.202 -8.848 5.310 1.00 89.19 87 LYS A C 1
ATOM 686 O O . LYS A 1 87 ? -6.534 -8.472 4.193 1.00 89.19 87 LYS A O 1
ATOM 691 N N . VAL A 1 88 ? -5.585 -8.065 6.197 1.00 88.00 88 VAL A N 1
ATOM 692 C CA . VAL A 1 88 ? -5.251 -6.657 5.937 1.00 88.00 88 VAL A CA 1
ATOM 693 C C . VAL A 1 88 ? -4.321 -6.543 4.731 1.00 88.00 88 VAL A C 1
ATOM 695 O O . VAL A 1 88 ? -4.565 -5.721 3.85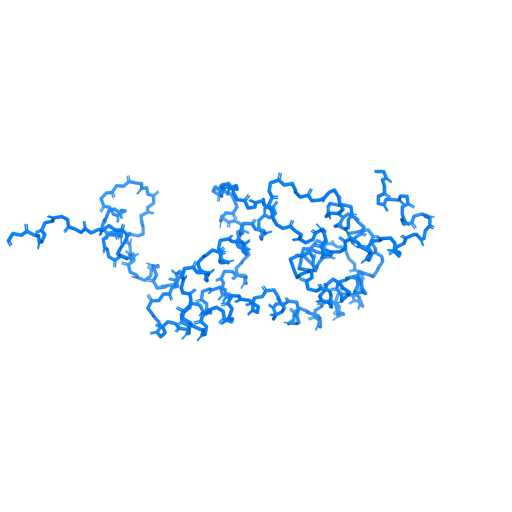3 1.00 88.00 88 VAL A O 1
ATOM 698 N N . GLN A 1 89 ? -3.290 -7.390 4.640 1.00 88.38 89 GLN A N 1
ATOM 699 C CA . GLN A 1 89 ? -2.390 -7.381 3.485 1.00 88.38 89 GLN A CA 1
ATOM 700 C C . GLN A 1 89 ? -3.100 -7.761 2.187 1.00 88.38 89 GLN A C 1
ATOM 702 O O . GLN A 1 89 ? -2.958 -7.051 1.197 1.00 88.38 89 GLN A O 1
ATOM 707 N N . VAL A 1 90 ? -3.886 -8.840 2.186 1.00 90.00 90 VAL A N 1
ATOM 708 C CA . VAL A 1 90 ? -4.643 -9.255 0.995 1.00 90.00 90 VAL A CA 1
ATOM 709 C C . VAL A 1 90 ? -5.590 -8.144 0.540 1.00 90.00 90 VAL A C 1
ATOM 711 O O . VAL A 1 90 ? -5.636 -7.836 -0.645 1.00 90.00 90 VAL A O 1
ATOM 714 N N . SER A 1 91 ? -6.293 -7.499 1.474 1.00 90.00 91 SER A N 1
ATOM 715 C CA . SER A 1 91 ? -7.206 -6.398 1.153 1.00 90.00 91 SER A CA 1
ATOM 716 C C . SER A 1 91 ? -6.465 -5.189 0.581 1.00 90.00 91 SER A C 1
ATOM 718 O O . SER A 1 91 ? -6.883 -4.620 -0.422 1.00 90.00 91 SER A O 1
ATOM 720 N N . ARG A 1 92 ? -5.328 -4.818 1.186 1.00 92.62 92 ARG A N 1
ATOM 721 C CA . ARG A 1 92 ? -4.538 -3.651 0.776 1.00 92.62 92 ARG A CA 1
ATOM 722 C C . ARG A 1 92 ? -3.913 -3.809 -0.607 1.00 92.62 92 ARG A C 1
ATOM 724 O O . ARG A 1 92 ? -3.924 -2.865 -1.382 1.00 92.62 92 ARG A O 1
ATOM 731 N N . TYR A 1 93 ? -3.363 -4.983 -0.903 1.00 96.12 93 TYR A N 1
ATOM 732 C CA . TYR A 1 93 ? -2.630 -5.240 -2.145 1.00 96.12 93 TYR A CA 1
ATOM 733 C C . TYR A 1 93 ? -3.485 -5.862 -3.254 1.00 96.12 93 TYR A C 1
ATOM 735 O O . TYR A 1 93 ? -2.980 -6.096 -4.353 1.00 96.12 93 TYR A O 1
ATOM 743 N N . GLY A 1 94 ? -4.764 -6.134 -2.981 1.00 95.38 94 GLY A N 1
ATOM 744 C CA . GLY A 1 94 ? -5.652 -6.836 -3.902 1.00 95.38 94 GLY A CA 1
ATOM 745 C C . GLY A 1 94 ? -5.848 -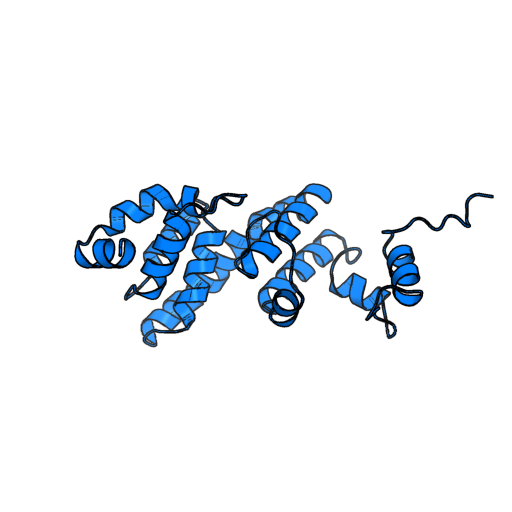6.110 -5.232 1.00 95.38 94 GLY A C 1
ATOM 746 O O . GLY A 1 94 ? -5.861 -6.760 -6.275 1.00 95.38 94 GLY A O 1
ATOM 747 N N . GLU A 1 95 ? -5.936 -4.776 -5.221 1.00 95.25 95 GLU A N 1
ATOM 748 C CA . GLU A 1 95 ? -6.095 -4.005 -6.460 1.00 95.25 95 GLU A CA 1
ATOM 749 C C . GLU A 1 95 ? -4.822 -4.028 -7.312 1.00 95.25 95 GLU A C 1
ATOM 751 O O . GLU A 1 95 ? -4.890 -4.320 -8.506 1.00 95.25 95 GLU A O 1
ATOM 756 N N . LEU A 1 96 ? -3.648 -3.847 -6.695 1.00 98.00 96 LEU A N 1
ATOM 757 C CA . LEU A 1 96 ? -2.366 -4.004 -7.385 1.00 98.00 96 LEU A CA 1
ATOM 758 C C . LEU A 1 96 ? -2.240 -5.398 -8.014 1.00 98.00 96 LEU A C 1
ATOM 760 O O . LEU A 1 96 ? -1.896 -5.524 -9.188 1.00 98.00 96 LEU A O 1
ATOM 764 N N . GLU A 1 97 ? -2.547 -6.452 -7.256 1.00 98.06 97 GLU A N 1
ATOM 765 C CA . GLU A 1 97 ? -2.507 -7.827 -7.758 1.00 98.06 97 GLU A CA 1
ATOM 766 C C . GLU A 1 97 ? -3.477 -8.035 -8.934 1.00 98.06 97 GLU A C 1
ATOM 768 O O . GLU A 1 97 ? -3.116 -8.677 -9.925 1.00 98.06 97 GLU A O 1
ATOM 773 N N . ARG A 1 98 ? -4.692 -7.478 -8.855 1.00 98.19 98 ARG A N 1
ATOM 774 C CA . ARG A 1 98 ? -5.695 -7.545 -9.926 1.00 98.19 98 ARG A CA 1
ATOM 775 C C . ARG A 1 98 ? -5.190 -6.878 -11.205 1.00 98.19 98 ARG A C 1
ATOM 777 O O . ARG A 1 98 ? -5.252 -7.499 -12.267 1.00 98.19 98 ARG A O 1
ATOM 784 N N . LEU A 1 99 ? -4.684 -5.649 -11.103 1.00 98.56 99 LEU A N 1
ATOM 785 C CA . LEU A 1 99 ? -4.163 -4.868 -12.230 1.00 98.56 99 LEU A CA 1
ATOM 786 C C . LEU A 1 99 ? -2.976 -5.569 -12.897 1.00 98.56 99 LEU A C 1
ATOM 788 O O . LEU A 1 99 ? -2.927 -5.703 -14.121 1.00 98.56 99 LEU A O 1
ATOM 792 N N . LEU A 1 100 ? -2.054 -6.095 -12.089 1.00 98.44 100 LEU A N 1
ATOM 793 C CA . LEU A 1 100 ? -0.893 -6.836 -12.569 1.00 98.44 100 LEU A CA 1
ATOM 794 C C . LEU A 1 100 ? -1.287 -8.129 -13.293 1.00 98.44 100 LEU A C 1
ATOM 796 O O . LEU A 1 100 ? -0.778 -8.398 -14.380 1.00 98.44 100 LEU A O 1
ATOM 800 N N . LYS A 1 101 ? -2.232 -8.907 -12.747 1.00 97.25 101 LYS A N 1
ATOM 801 C CA . LYS A 1 101 ? -2.755 -10.117 -13.411 1.00 97.25 101 LYS A CA 1
ATOM 802 C C . LYS A 1 101 ? -3.479 -9.806 -14.721 1.00 97.25 101 LYS A C 1
ATOM 804 O O . LYS A 1 101 ? -3.457 -10.632 -15.630 1.00 97.25 101 LYS A O 1
ATOM 809 N N . ALA A 1 102 ? -4.109 -8.637 -14.819 1.00 97.75 102 ALA A N 1
ATOM 810 C CA . ALA A 1 102 ? -4.751 -8.161 -16.040 1.00 97.75 102 ALA A CA 1
ATOM 811 C C . ALA A 1 102 ? -3.752 -7.611 -17.080 1.00 97.75 102 ALA A C 1
ATOM 813 O O . ALA A 1 102 ? -4.135 -7.371 -18.223 1.00 97.75 102 ALA A O 1
ATOM 814 N N . GLY A 1 103 ? -2.477 -7.423 -16.714 1.00 96.62 103 GLY A N 1
ATOM 815 C CA . GLY A 1 103 ? -1.471 -6.800 -17.578 1.00 96.62 103 GLY A CA 1
ATOM 816 C C . GLY A 1 103 ? -1.673 -5.292 -17.763 1.00 96.62 103 GLY A C 1
ATOM 817 O O . GLY A 1 103 ? -1.140 -4.709 -18.708 1.00 96.62 103 GLY A O 1
ATOM 818 N N . GLU A 1 104 ? -2.432 -4.643 -16.878 1.00 98.19 104 GLU A N 1
ATOM 819 C CA . GLU A 1 104 ? -2.691 -3.201 -16.896 1.00 98.19 104 GLU A CA 1
ATOM 820 C C . GLU A 1 104 ? -1.516 -2.435 -16.260 1.00 98.19 104 GLU A C 1
ATOM 822 O O . GLU A 1 104 ? -1.643 -1.817 -15.204 1.00 98.19 104 GLU A O 1
ATOM 827 N N . TRP A 1 105 ? -0.339 -2.497 -16.891 1.00 97.44 105 TRP A N 1
ATOM 828 C CA . TRP A 1 105 ? 0.931 -2.035 -16.307 1.00 97.44 105 TRP A CA 1
ATOM 829 C C . TRP A 1 105 ? 0.931 -0.568 -15.870 1.00 97.44 105 TRP A C 1
ATOM 831 O O . TRP A 1 105 ? 1.479 -0.248 -14.821 1.00 97.44 105 TRP A O 1
ATOM 841 N N . GLU A 1 106 ? 0.310 0.322 -16.648 1.00 97.00 106 GLU A N 1
ATOM 842 C CA . GLU A 1 106 ? 0.233 1.748 -16.306 1.00 97.00 106 GLU A CA 1
ATOM 843 C C . GLU A 1 106 ? -0.622 1.986 -15.054 1.00 97.00 106 GLU A C 1
ATOM 845 O O . GLU A 1 106 ? -0.260 2.774 -14.183 1.00 97.00 106 GLU A O 1
ATOM 850 N N . ALA A 1 107 ? -1.757 1.293 -14.943 1.00 97.56 107 ALA A N 1
ATOM 851 C CA . ALA A 1 107 ? -2.616 1.396 -13.772 1.00 97.56 107 ALA A CA 1
ATOM 852 C C . ALA A 1 107 ? -1.948 0.762 -12.542 1.00 97.56 107 ALA A C 1
ATOM 854 O O . ALA A 1 107 ? -1.990 1.342 -11.460 1.00 97.56 107 ALA A O 1
ATOM 855 N N . ALA A 1 108 ? -1.266 -0.375 -12.714 1.00 98.19 108 ALA A N 1
ATOM 856 C CA . ALA A 1 108 ? -0.488 -1.012 -11.653 1.00 98.19 108 ALA A CA 1
ATOM 857 C C . ALA A 1 108 ? 0.664 -0.124 -11.144 1.00 98.19 108 ALA A C 1
ATOM 859 O O . ALA A 1 108 ? 0.963 -0.134 -9.951 1.00 98.19 108 ALA A O 1
ATOM 860 N N . ASP A 1 109 ? 1.306 0.656 -12.019 1.00 97.50 109 ASP A N 1
ATOM 861 C CA . ASP A 1 109 ? 2.350 1.616 -11.638 1.00 97.50 109 ASP A CA 1
ATOM 862 C C . ASP A 1 109 ? 1.782 2.762 -10.785 1.00 97.50 109 ASP A C 1
ATOM 864 O O . ASP A 1 109 ? 2.301 3.042 -9.702 1.00 97.50 109 ASP A O 1
ATOM 868 N N . LYS A 1 110 ? 0.641 3.338 -11.193 1.00 95.88 110 LYS A N 1
ATOM 869 C CA . LYS A 1 110 ? -0.081 4.354 -10.402 1.00 95.88 110 LYS A CA 1
ATOM 870 C C . LYS A 1 110 ? -0.502 3.818 -9.033 1.00 95.88 110 LYS A C 1
ATOM 872 O O . LYS A 1 110 ? -0.278 4.470 -8.017 1.00 95.88 110 LYS A O 1
ATOM 877 N N . GLU A 1 111 ? -1.042 2.604 -9.000 1.00 95.81 111 GLU A N 1
ATOM 878 C CA . GLU A 1 111 ? -1.424 1.930 -7.759 1.00 95.81 111 GLU A CA 1
ATOM 879 C C . GLU A 1 111 ? -0.209 1.640 -6.863 1.00 95.81 111 GLU A C 1
ATOM 881 O O . GLU A 1 111 ? -0.268 1.791 -5.643 1.00 95.81 111 GLU A O 1
ATOM 886 N N . THR A 1 112 ? 0.933 1.282 -7.457 1.00 97.12 112 THR A N 1
ATOM 887 C CA . THR A 1 112 ? 2.188 1.093 -6.719 1.00 97.12 112 THR A CA 1
ATOM 888 C C . THR A 1 112 ? 2.640 2.396 -6.064 1.00 97.12 112 THR A C 1
ATOM 890 O O . THR A 1 112 ? 2.973 2.391 -4.877 1.00 97.12 112 THR A O 1
ATOM 893 N N . TYR A 1 113 ? 2.607 3.515 -6.795 1.00 94.81 113 TYR A N 1
ATOM 894 C CA . TYR A 1 113 ? 2.905 4.836 -6.237 1.00 94.81 113 TYR A CA 1
ATOM 895 C C . TYR A 1 113 ? 1.980 5.168 -5.060 1.00 94.81 113 TYR A C 1
ATOM 897 O O . TYR A 1 113 ? 2.470 5.507 -3.980 1.00 94.81 113 TYR A O 1
ATOM 905 N N . ARG A 1 114 ? 0.666 4.988 -5.235 1.00 92.50 114 ARG A N 1
ATOM 906 C CA . ARG A 1 114 ? -0.342 5.216 -4.192 1.00 92.50 114 ARG A CA 1
ATOM 907 C C . ARG A 1 114 ? -0.072 4.389 -2.930 1.00 92.50 114 ARG A C 1
ATOM 909 O O . ARG A 1 114 ? -0.056 4.915 -1.816 1.00 92.50 114 ARG A O 1
ATOM 916 N N . LEU A 1 115 ? 0.205 3.095 -3.078 1.00 93.88 115 LEU A N 1
ATOM 917 C CA . LEU A 1 115 ? 0.533 2.215 -1.953 1.00 93.88 115 LEU A CA 1
ATOM 918 C C . LEU A 1 115 ? 1.817 2.647 -1.236 1.00 93.88 115 LEU A C 1
ATOM 920 O O . LEU A 1 115 ? 1.886 2.597 -0.006 1.00 93.88 115 LEU A O 1
ATOM 924 N N . MET A 1 116 ? 2.836 3.084 -1.976 1.00 94.75 116 MET A N 1
ATOM 925 C CA . MET A 1 116 ? 4.097 3.533 -1.388 1.00 94.75 116 MET A CA 1
ATOM 926 C C . MET A 1 116 ? 3.947 4.870 -0.653 1.00 94.75 116 MET A C 1
ATOM 928 O O . MET A 1 116 ? 4.386 4.968 0.493 1.00 94.75 116 MET A O 1
ATOM 932 N N . ILE A 1 117 ? 3.302 5.873 -1.256 1.00 91.69 117 ILE A N 1
ATOM 933 C CA . ILE A 1 117 ? 3.176 7.213 -0.659 1.00 91.69 117 ILE A CA 1
ATOM 934 C C . ILE A 1 117 ? 2.298 7.180 0.600 1.00 91.69 117 ILE A C 1
ATOM 936 O O . ILE A 1 117 ? 2.662 7.732 1.638 1.00 91.69 117 ILE A O 1
ATOM 940 N N . THR A 1 118 ? 1.220 6.393 0.581 1.00 87.94 118 THR A N 1
ATOM 941 C CA . THR A 1 118 ? 0.358 6.206 1.759 1.00 87.94 118 THR A CA 1
ATOM 942 C C . THR A 1 118 ? 1.033 5.395 2.869 1.00 87.94 118 THR A C 1
ATOM 944 O O . THR A 1 118 ? 0.734 5.602 4.043 1.00 87.94 118 THR A O 1
ATOM 947 N N . THR A 1 119 ? 1.970 4.493 2.541 1.00 90.31 119 THR A N 1
ATOM 948 C CA . THR A 1 119 ? 2.742 3.726 3.544 1.00 90.31 119 THR A CA 1
ATOM 949 C C . THR A 1 119 ? 3.640 4.623 4.391 1.00 90.31 119 THR A C 1
ATOM 951 O O . THR A 1 119 ? 3.864 4.322 5.562 1.00 90.31 119 THR A O 1
ATOM 954 N N . VAL A 1 120 ? 4.116 5.733 3.827 1.00 89.06 120 VAL A N 1
ATOM 955 C CA . VAL A 1 120 ? 4.932 6.731 4.536 1.00 89.06 120 VAL A CA 1
ATOM 956 C C . VAL A 1 120 ? 4.074 7.875 5.094 1.00 89.06 120 VAL A C 1
ATOM 958 O O . VAL A 1 120 ? 4.587 8.930 5.443 1.00 89.06 120 VAL A O 1
ATOM 961 N N . ASN A 1 121 ? 2.758 7.652 5.211 1.00 83.69 121 ASN A N 1
ATOM 962 C CA . ASN A 1 121 ? 1.767 8.601 5.727 1.00 83.69 121 ASN A CA 1
ATOM 963 C C . ASN A 1 121 ? 1.693 9.930 4.952 1.00 83.69 121 ASN A C 1
ATOM 965 O O . ASN A 1 121 ? 1.309 10.956 5.518 1.00 83.69 121 ASN A O 1
ATOM 969 N N . LYS A 1 122 ? 2.020 9.902 3.656 1.00 85.31 122 LYS A N 1
ATOM 970 C CA . LYS A 1 122 ? 1.927 11.044 2.742 1.00 85.31 122 LYS A CA 1
ATOM 971 C C . LYS A 1 122 ? 0.706 10.951 1.829 1.00 85.31 122 LYS A C 1
ATOM 973 O O . LYS A 1 122 ? 0.118 9.885 1.644 1.00 85.31 122 LYS A O 1
ATOM 978 N N . GLU A 1 123 ? 0.321 12.099 1.287 1.00 82.56 123 GLU A N 1
ATOM 979 C CA . GLU A 1 123 ? -0.768 12.251 0.322 1.00 82.56 123 GLU A CA 1
ATOM 980 C C . GLU A 1 123 ? -0.301 11.948 -1.102 1.00 82.56 123 GLU A C 1
ATOM 982 O O . GLU A 1 123 ? 0.852 12.195 -1.464 1.00 82.56 123 GLU A O 1
ATOM 987 N N . GLU A 1 124 ? -1.215 11.449 -1.935 1.00 83.38 124 GLU A N 1
ATOM 988 C CA . GLU A 1 124 ? -0.975 11.375 -3.373 1.00 83.38 124 GLU A CA 1
ATOM 989 C C . GLU A 1 124 ? -0.625 12.757 -3.941 1.00 83.38 124 GLU A C 1
ATOM 991 O O . GLU A 1 124 ? -1.213 13.772 -3.572 1.00 83.38 124 GLU A O 1
ATOM 996 N N . GLY A 1 125 ? 0.355 12.797 -4.841 1.00 84.12 125 GLY A N 1
ATOM 997 C CA . GLY A 1 125 ? 0.907 14.035 -5.391 1.00 84.12 125 GLY A CA 1
ATOM 998 C C . GLY A 1 125 ? 2.081 14.598 -4.585 1.00 84.12 125 GLY A C 1
ATOM 999 O O . GLY A 1 125 ? 2.814 15.445 -5.100 1.00 84.12 125 GLY A O 1
ATOM 1000 N N . GLN A 1 126 ? 2.327 14.106 -3.365 1.00 86.94 126 GLN A N 1
ATOM 1001 C CA . GLN A 1 126 ? 3.530 14.458 -2.614 1.00 86.94 126 GLN A CA 1
ATOM 1002 C C . GLN A 1 126 ? 4.763 13.692 -3.109 1.00 86.94 126 GLN A C 1
ATOM 1004 O O . GLN A 1 126 ? 4.685 12.600 -3.683 1.00 86.94 126 GLN A O 1
ATOM 1009 N N . TRP A 1 127 ? 5.927 14.284 -2.850 1.00 89.62 127 TRP A N 1
ATOM 1010 C CA . TRP A 1 127 ? 7.228 13.687 -3.129 1.00 89.62 127 TRP A CA 1
ATOM 1011 C C . TRP A 1 127 ? 7.729 12.886 -1.926 1.00 89.62 127 TRP A C 1
ATOM 1013 O O . TRP A 1 127 ? 7.495 13.262 -0.774 1.00 89.62 127 TRP A O 1
ATOM 1023 N N . PHE A 1 128 ? 8.447 11.797 -2.202 1.00 91.62 128 PHE A N 1
ATOM 1024 C CA . PHE A 1 128 ? 9.204 11.080 -1.181 1.00 91.62 128 PHE A CA 1
ATOM 1025 C C . PHE A 1 128 ? 10.422 11.900 -0.766 1.00 91.62 128 PHE A C 1
ATOM 1027 O O . PHE A 1 128 ? 11.181 12.361 -1.622 1.00 91.62 128 PHE A O 1
ATOM 1034 N N . ASP A 1 129 ? 10.624 12.015 0.539 1.00 93.12 129 ASP A N 1
ATOM 1035 C CA . ASP A 1 129 ? 11.875 12.496 1.104 1.00 93.12 129 ASP A CA 1
ATOM 1036 C C . ASP A 1 129 ? 12.826 11.301 1.290 1.00 93.12 129 ASP A C 1
ATOM 1038 O O . ASP A 1 129 ? 12.375 10.155 1.415 1.00 93.12 129 ASP A O 1
ATOM 1042 N N . PRO A 1 130 ? 14.153 11.513 1.311 1.00 90.25 130 PRO A N 1
ATOM 1043 C CA . PRO A 1 130 ? 15.103 10.429 1.539 1.00 90.25 130 PRO A CA 1
ATOM 1044 C C . PRO A 1 130 ? 14.825 9.632 2.822 1.00 90.25 130 PRO A C 1
ATOM 1046 O O . PRO A 1 130 ? 14.939 8.405 2.798 1.00 90.25 130 PRO A O 1
ATOM 1049 N N . GLU A 1 131 ? 14.405 10.292 3.912 1.00 91.94 131 GLU A N 1
ATOM 1050 C CA . GLU A 1 131 ? 14.106 9.606 5.175 1.00 91.94 131 GLU A CA 1
ATOM 1051 C C . GLU A 1 131 ? 12.898 8.656 5.076 1.00 91.94 131 GLU A C 1
ATOM 1053 O O . GLU A 1 131 ? 12.873 7.631 5.766 1.00 91.94 131 GLU A O 1
ATOM 1058 N N . ASP A 1 132 ? 11.924 8.952 4.206 1.00 92.12 132 ASP A N 1
ATOM 1059 C CA . ASP A 1 132 ? 10.755 8.091 3.978 1.00 92.12 132 ASP A CA 1
ATOM 1060 C C . ASP A 1 132 ? 11.172 6.745 3.385 1.00 92.12 132 ASP A C 1
ATOM 1062 O O . ASP A 1 132 ? 10.678 5.686 3.775 1.00 92.12 132 ASP A O 1
ATOM 1066 N N . LEU A 1 133 ? 12.093 6.792 2.420 1.00 91.44 133 LEU A N 1
ATOM 1067 C CA . LEU A 1 133 ? 12.564 5.617 1.695 1.00 91.44 133 LEU A CA 1
ATOM 1068 C C . LEU A 1 133 ? 13.579 4.817 2.514 1.00 91.44 133 LEU A C 1
ATOM 1070 O O . LEU A 1 133 ? 13.601 3.590 2.423 1.00 91.44 133 LEU A O 1
ATOM 1074 N N . GLU A 1 134 ? 14.387 5.487 3.340 1.00 91.06 134 GLU A N 1
ATOM 1075 C CA . GLU A 1 134 ? 15.322 4.826 4.255 1.00 91.06 134 GLU A CA 1
ATOM 1076 C C . GLU A 1 134 ? 14.589 4.009 5.330 1.00 91.06 134 GLU A C 1
ATOM 1078 O O . GLU A 1 134 ? 15.022 2.909 5.677 1.00 91.06 134 GLU A O 1
ATOM 1083 N N . ASN A 1 135 ? 13.438 4.503 5.801 1.00 89.50 135 ASN A N 1
ATOM 1084 C CA . ASN A 1 135 ? 12.615 3.841 6.816 1.00 89.50 135 ASN A CA 1
ATOM 1085 C C . ASN A 1 135 ? 11.429 3.057 6.236 1.00 89.50 135 ASN A C 1
ATOM 1087 O O . ASN A 1 135 ? 10.561 2.604 6.991 1.00 89.50 135 ASN A O 1
ATOM 1091 N N . PHE A 1 136 ? 11.379 2.874 4.913 1.00 93.25 136 PHE A N 1
ATOM 1092 C CA . PHE A 1 136 ? 10.249 2.218 4.269 1.00 93.25 136 PHE A CA 1
ATOM 1093 C C . PHE A 1 136 ? 10.081 0.773 4.784 1.00 93.25 136 PHE A C 1
ATOM 1095 O O . PHE A 1 136 ? 11.047 -0.003 4.799 1.00 93.25 136 PHE A O 1
ATOM 1102 N N . PRO A 1 137 ? 8.863 0.355 5.177 1.00 92.19 137 PRO A N 1
ATOM 1103 C CA . PRO A 1 137 ? 8.620 -0.990 5.680 1.00 92.19 137 PRO A CA 1
ATOM 1104 C C . PRO A 1 137 ? 9.058 -2.090 4.701 1.00 92.19 137 PRO A C 1
ATOM 1106 O O . PRO A 1 137 ? 8.546 -2.237 3.590 1.00 92.19 137 PRO A O 1
ATOM 1109 N N . CYS A 1 138 ? 9.998 -2.931 5.142 1.00 93.25 138 CYS A N 1
ATOM 1110 C CA . CYS A 1 138 ? 10.546 -4.012 4.317 1.00 93.25 138 CYS A CA 1
ATOM 1111 C C . CYS A 1 138 ? 9.490 -5.030 3.864 1.00 93.25 138 CYS A C 1
ATOM 1113 O O . CYS A 1 138 ? 9.654 -5.660 2.822 1.00 93.25 138 CYS A O 1
ATOM 1115 N N . GLU A 1 139 ? 8.452 -5.257 4.669 1.00 92.50 139 GLU A N 1
ATOM 1116 C CA . GLU A 1 139 ? 7.385 -6.205 4.342 1.00 92.50 139 GLU A CA 1
ATOM 1117 C C . GLU A 1 139 ? 6.528 -5.703 3.176 1.00 92.50 139 GLU A C 1
ATOM 1119 O O . GLU A 1 139 ? 6.285 -6.454 2.229 1.00 92.50 139 GLU A O 1
ATOM 1124 N N . ASP A 1 140 ? 6.156 -4.425 3.199 1.00 94.56 140 ASP A N 1
ATOM 1125 C CA . ASP A 1 140 ? 5.432 -3.763 2.118 1.00 94.56 140 ASP A CA 1
ATOM 1126 C C . ASP A 1 140 ? 6.271 -3.741 0.830 1.00 94.56 140 ASP A C 1
ATOM 1128 O O . ASP A 1 140 ? 5.798 -4.176 -0.221 1.00 94.56 140 ASP A O 1
ATOM 1132 N N . LEU A 1 141 ? 7.561 -3.383 0.918 1.00 96.38 141 LEU A N 1
ATOM 1133 C CA . LEU A 1 141 ? 8.454 -3.368 -0.248 1.00 96.38 141 LEU A CA 1
ATOM 1134 C C . LEU A 1 141 ? 8.605 -4.758 -0.881 1.00 96.38 141 LEU A C 1
ATOM 1136 O O . LEU A 1 141 ? 8.554 -4.894 -2.102 1.00 96.38 141 LEU A O 1
ATOM 1140 N N . ARG A 1 142 ? 8.772 -5.805 -0.060 1.00 96.94 142 ARG A N 1
ATOM 1141 C CA . ARG A 1 142 ? 8.847 -7.196 -0.542 1.00 96.94 142 ARG A CA 1
ATOM 1142 C C . ARG A 1 142 ? 7.542 -7.654 -1.179 1.00 96.94 142 ARG A C 1
ATOM 1144 O O . ARG A 1 142 ? 7.585 -8.436 -2.123 1.00 96.94 142 ARG A O 1
ATOM 1151 N N . THR A 1 143 ? 6.405 -7.206 -0.656 1.00 97.25 143 THR A N 1
ATOM 1152 C CA . THR A 1 143 ? 5.088 -7.585 -1.177 1.00 97.25 143 THR A CA 1
ATOM 1153 C C . THR A 1 143 ? 4.866 -6.981 -2.556 1.00 97.25 143 THR A C 1
ATOM 1155 O O . THR A 1 143 ? 4.555 -7.718 -3.489 1.00 97.25 143 THR A O 1
ATOM 1158 N N . ILE A 1 144 ? 5.119 -5.678 -2.703 1.00 98.25 144 ILE A N 1
ATOM 1159 C CA . ILE A 1 144 ? 5.049 -4.973 -3.989 1.00 98.25 144 ILE A CA 1
ATOM 1160 C C . ILE A 1 144 ? 6.015 -5.608 -4.997 1.00 98.25 144 ILE A C 1
ATOM 1162 O O . ILE A 1 144 ? 5.607 -5.958 -6.102 1.00 98.25 144 ILE A O 1
ATOM 1166 N N . ASP A 1 145 ? 7.278 -5.822 -4.610 1.00 98.44 145 ASP A N 1
ATOM 1167 C CA . ASP A 1 145 ? 8.283 -6.427 -5.491 1.00 98.44 145 ASP A CA 1
ATOM 1168 C C . ASP A 1 145 ? 7.875 -7.825 -5.970 1.00 98.44 145 ASP A C 1
ATOM 1170 O O . ASP A 1 145 ? 7.938 -8.107 -7.165 1.00 98.44 145 ASP A O 1
ATOM 1174 N N . ARG A 1 146 ? 7.404 -8.686 -5.058 1.00 98.25 146 ARG A N 1
ATOM 1175 C CA . ARG A 1 146 ? 6.946 -10.038 -5.395 1.00 98.25 146 ARG A CA 1
ATOM 1176 C C . ARG A 1 146 ? 5.820 -10.002 -6.425 1.00 98.25 146 ARG A C 1
ATOM 1178 O O . ARG A 1 146 ? 5.899 -10.728 -7.410 1.00 98.25 146 ARG A O 1
ATOM 1185 N N . LEU A 1 147 ? 4.807 -9.159 -6.211 1.00 98.38 147 LEU A N 1
ATOM 1186 C CA . LEU A 1 147 ? 3.661 -9.054 -7.118 1.00 98.38 147 LEU A CA 1
ATOM 1187 C C . LEU A 1 147 ? 4.102 -8.660 -8.534 1.00 98.38 147 LEU A C 1
ATOM 1189 O O . LEU A 1 147 ? 3.703 -9.301 -9.507 1.00 98.38 147 LEU A O 1
ATOM 1193 N N . TRP A 1 148 ? 4.978 -7.658 -8.651 1.00 98.62 148 TRP A N 1
ATOM 1194 C CA . TRP A 1 148 ? 5.535 -7.237 -9.937 1.00 98.62 148 TRP A CA 1
ATOM 1195 C C . TRP A 1 148 ? 6.370 -8.330 -10.607 1.00 98.62 148 TRP A C 1
ATOM 1197 O O . TRP A 1 148 ? 6.210 -8.578 -11.804 1.00 98.62 148 TRP A O 1
ATOM 1207 N N . VAL A 1 149 ? 7.243 -9.003 -9.854 1.00 98.38 149 VAL A N 1
ATOM 1208 C CA . VAL A 1 149 ? 8.104 -10.078 -10.371 1.00 98.38 149 VAL A CA 1
ATOM 1209 C C . VAL A 1 149 ? 7.271 -11.249 -10.880 1.00 98.38 149 VAL A C 1
ATOM 1211 O O . VAL A 1 149 ? 7.515 -11.731 -11.985 1.00 98.38 149 VAL A O 1
ATOM 1214 N N . GLU A 1 150 ? 6.283 -11.700 -10.112 1.00 98.06 150 GLU A N 1
ATOM 1215 C CA . GLU A 1 150 ? 5.436 -12.838 -10.477 1.00 98.06 150 GLU A CA 1
ATOM 1216 C C . GLU A 1 150 ? 4.594 -12.534 -11.719 1.00 98.06 150 GLU A C 1
ATOM 1218 O O . GLU A 1 150 ? 4.633 -13.293 -12.687 1.00 98.06 150 GLU A O 1
ATOM 1223 N N . ALA A 1 151 ? 3.895 -11.396 -11.739 1.00 97.75 151 ALA A N 1
ATOM 1224 C CA . ALA A 1 151 ? 3.023 -11.036 -12.856 1.00 97.75 151 ALA A CA 1
ATOM 1225 C C . ALA A 1 151 ? 3.791 -10.773 -14.158 1.00 97.75 151 ALA A C 1
ATOM 1227 O O . ALA A 1 151 ? 3.287 -11.026 -15.251 1.00 97.75 151 ALA A O 1
ATOM 1228 N N . SER A 1 152 ? 5.024 -10.279 -14.052 1.00 97.25 152 SER A N 1
ATOM 1229 C CA . SER A 1 152 ? 5.856 -9.952 -15.208 1.00 97.25 152 SER A CA 1
ATOM 1230 C C . SER A 1 152 ? 6.766 -11.093 -15.657 1.00 97.25 152 SER A C 1
ATOM 1232 O O . SER A 1 152 ? 7.588 -10.871 -16.540 1.00 97.25 152 SER A O 1
ATOM 1234 N N . ASN A 1 153 ? 6.693 -12.295 -15.074 1.00 96.62 153 ASN A N 1
ATOM 1235 C CA . ASN A 1 153 ? 7.669 -13.372 -15.311 1.00 96.62 153 ASN A CA 1
ATOM 1236 C C . ASN A 1 153 ? 9.129 -12.923 -15.079 1.00 96.62 153 ASN A C 1
ATOM 1238 O O . ASN A 1 153 ? 10.036 -13.275 -15.834 1.00 96.62 153 ASN A O 1
ATOM 1242 N N . GLY A 1 154 ? 9.357 -12.109 -14.048 1.00 95.69 154 GLY A N 1
ATOM 1243 C CA . GLY A 1 154 ? 10.678 -11.628 -13.646 1.00 95.69 154 GLY A CA 1
ATOM 1244 C C . GLY A 1 154 ? 11.246 -10.479 -14.480 1.00 95.69 154 GLY A C 1
ATOM 1245 O O . GLY A 1 154 ? 12.444 -10.211 -14.375 1.00 95.69 154 GLY A O 1
ATOM 1246 N N . HIS A 1 155 ? 10.427 -9.800 -15.288 1.00 94.81 155 HIS A N 1
ATOM 1247 C CA . HIS A 1 155 ? 10.864 -8.646 -16.085 1.00 94.81 155 HIS A CA 1
ATOM 1248 C C . HIS A 1 155 ? 10.801 -7.322 -15.309 1.00 94.81 155 HIS A C 1
ATOM 1250 O O . HIS A 1 155 ? 11.617 -6.433 -15.553 1.00 94.81 155 HIS A O 1
ATOM 1256 N N . PHE A 1 156 ? 9.867 -7.192 -14.367 1.00 97.06 156 PHE A N 1
ATOM 1257 C CA . PHE A 1 156 ? 9.627 -5.989 -13.568 1.00 97.06 156 PHE A CA 1
ATOM 1258 C C . PHE A 1 156 ? 9.758 -6.271 -12.068 1.00 97.06 156 PHE A C 1
ATOM 1260 O O . PHE A 1 156 ? 9.639 -7.410 -11.625 1.00 97.06 156 PHE A O 1
ATOM 1267 N N . GLY A 1 157 ? 10.027 -5.217 -11.295 1.00 96.31 157 GLY A N 1
ATOM 1268 C CA . GLY A 1 157 ? 10.244 -5.269 -9.847 1.00 96.31 157 GLY A CA 1
ATOM 1269 C C . GLY A 1 157 ? 11.497 -4.504 -9.408 1.00 96.31 157 GLY A C 1
ATOM 1270 O O . GLY A 1 157 ? 12.470 -4.364 -10.158 1.00 96.31 157 GLY A O 1
ATOM 1271 N N . PHE A 1 158 ? 11.501 -4.026 -8.166 1.00 95.38 158 PHE A N 1
ATOM 1272 C CA . PHE A 1 158 ? 12.644 -3.346 -7.555 1.00 95.38 158 PHE A CA 1
ATOM 1273 C C . PHE A 1 158 ? 13.866 -4.262 -7.429 1.00 95.38 158 PHE A C 1
ATOM 1275 O O . PHE A 1 158 ? 15.002 -3.825 -7.620 1.00 95.38 158 PHE A O 1
ATOM 1282 N N . SER A 1 159 ? 13.670 -5.554 -7.161 1.00 95.56 159 SER A N 1
ATOM 1283 C CA . SER A 1 159 ? 14.748 -6.544 -7.121 1.00 95.56 159 SER A CA 1
ATOM 1284 C C . SER A 1 159 ? 15.365 -6.778 -8.502 1.00 95.56 159 SER A C 1
ATOM 1286 O O . SER A 1 159 ? 16.579 -6.993 -8.607 1.00 95.56 159 SER A O 1
ATOM 1288 N N . VAL A 1 160 ? 14.567 -6.668 -9.568 1.00 95.00 160 VAL A N 1
ATOM 1289 C CA . VAL A 1 160 ? 15.039 -6.718 -10.958 1.00 95.00 160 VAL A CA 1
ATOM 1290 C C . VAL A 1 160 ? 15.863 -5.471 -11.275 1.00 95.00 160 VAL A C 1
ATOM 1292 O O . VAL A 1 160 ? 17.005 -5.597 -11.721 1.00 95.00 160 VAL A O 1
ATOM 1295 N N . GLN A 1 161 ? 15.356 -4.277 -10.952 1.00 92.12 161 GLN A N 1
ATOM 1296 C CA . GLN A 1 161 ? 16.099 -3.019 -11.100 1.00 92.12 161 GLN A CA 1
ATOM 1297 C C . GLN A 1 161 ? 17.433 -3.057 -10.337 1.00 92.12 161 GLN A C 1
ATOM 1299 O O . GLN A 1 161 ? 18.488 -2.786 -10.914 1.00 92.12 161 GLN A O 1
ATOM 1304 N N . LYS A 1 162 ? 17.422 -3.494 -9.072 1.00 90.12 162 LYS A N 1
ATOM 1305 C CA . LYS A 1 162 ? 18.631 -3.662 -8.250 1.00 90.12 162 LYS A CA 1
ATOM 1306 C C . LYS A 1 162 ? 19.642 -4.612 -8.898 1.00 90.12 162 LYS A C 1
ATOM 1308 O O . LYS A 1 162 ? 20.840 -4.330 -8.910 1.00 90.12 162 LYS A O 1
ATOM 1313 N N . ARG A 1 163 ? 19.179 -5.725 -9.477 1.00 90.56 163 ARG A N 1
ATOM 1314 C CA . ARG A 1 163 ? 20.041 -6.676 -10.198 1.00 90.56 163 ARG A CA 1
ATOM 1315 C C . ARG A 1 163 ? 20.664 -6.049 -11.447 1.00 90.56 163 ARG A C 1
ATOM 1317 O O . ARG A 1 163 ? 21.849 -6.255 -11.699 1.00 90.56 163 ARG A O 1
ATOM 1324 N N . LEU A 1 164 ? 19.890 -5.274 -12.206 1.00 85.81 164 LEU A N 1
ATOM 1325 C CA . LEU A 1 164 ? 20.355 -4.595 -13.421 1.00 85.81 164 LEU A CA 1
ATOM 1326 C C . LEU A 1 164 ? 21.359 -3.469 -13.124 1.00 85.81 164 LEU A C 1
ATOM 1328 O O . LEU A 1 164 ? 22.304 -3.262 -1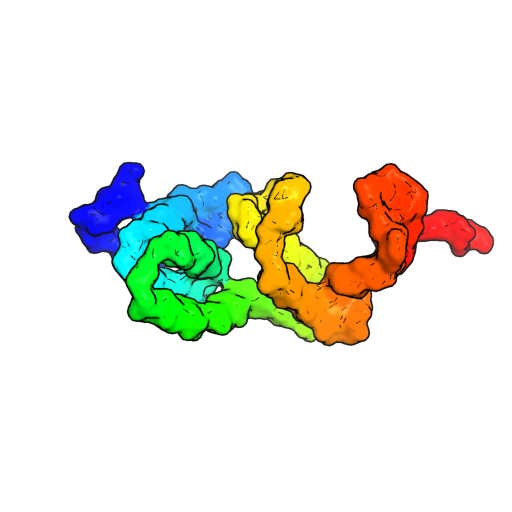3.901 1.00 85.81 164 LEU A O 1
ATOM 1332 N N . ALA A 1 165 ? 21.184 -2.782 -11.993 1.00 83.31 165 ALA A N 1
ATOM 1333 C CA . ALA A 1 165 ? 22.126 -1.796 -11.476 1.00 83.31 165 ALA A CA 1
ATOM 1334 C C . ALA A 1 165 ? 23.486 -2.435 -11.118 1.00 83.31 165 ALA A C 1
ATOM 1336 O O . ALA A 1 165 ? 24.543 -1.899 -11.465 1.00 83.31 165 ALA A O 1
ATOM 1337 N N . GLY A 1 166 ? 23.472 -3.632 -10.519 1.00 77.69 166 GLY A N 1
ATOM 1338 C CA . GLY A 1 166 ? 24.678 -4.385 -10.156 1.00 77.69 166 GLY A CA 1
ATOM 1339 C C . GLY A 1 166 ? 25.510 -3.687 -9.069 1.00 77.69 166 GLY A C 1
ATOM 1340 O O . GLY A 1 166 ? 24.978 -2.947 -8.249 1.00 77.69 166 GLY A O 1
ATOM 1341 N N . MET A 1 167 ? 26.837 -3.881 -9.068 1.00 64.69 167 MET A N 1
ATOM 1342 C CA . MET A 1 167 ? 27.754 -3.235 -8.100 1.00 64.69 167 MET A CA 1
ATOM 1343 C C . MET A 1 167 ? 27.851 -1.705 -8.245 1.00 64.69 167 MET A C 1
ATOM 1345 O O . MET A 1 167 ? 28.509 -1.051 -7.443 1.00 64.69 167 MET A O 1
ATOM 1349 N N . ARG A 1 168 ? 27.230 -1.128 -9.279 1.00 67.31 168 ARG A N 1
ATOM 1350 C CA . ARG A 1 168 ? 27.233 0.310 -9.571 1.00 67.31 168 ARG A CA 1
ATOM 1351 C C . ARG A 1 168 ? 25.831 0.878 -9.432 1.00 67.31 168 ARG A C 1
ATOM 1353 O O . ARG A 1 168 ? 25.337 1.542 -10.341 1.00 67.31 168 ARG A O 1
ATOM 1360 N N . SER A 1 169 ? 25.183 0.569 -8.310 1.00 70.44 169 SER A N 1
ATOM 1361 C CA . SER A 1 169 ? 23.930 1.231 -7.966 1.00 70.44 169 SER A CA 1
ATOM 1362 C C . SER A 1 169 ? 24.189 2.739 -7.937 1.00 70.44 169 SER A C 1
ATOM 1364 O O . SER A 1 169 ? 25.109 3.164 -7.232 1.00 70.44 169 SER A O 1
ATOM 1366 N N . PRO A 1 170 ? 23.475 3.547 -8.735 1.00 72.81 170 PRO A N 1
ATOM 1367 C CA . PRO A 1 170 ? 23.758 4.970 -8.789 1.00 72.81 170 PRO A CA 1
ATOM 1368 C C . PRO A 1 170 ? 23.420 5.595 -7.435 1.00 72.81 170 PRO A C 1
ATOM 1370 O O . PRO A 1 170 ? 22.279 5.532 -6.992 1.00 72.81 170 PRO A O 1
ATOM 1373 N N . MET A 1 171 ? 24.419 6.179 -6.778 1.00 71.00 171 MET A N 1
ATOM 1374 C CA . MET A 1 171 ? 24.248 6.914 -5.515 1.00 71.00 171 MET A CA 1
ATOM 1375 C C . MET A 1 171 ? 24.063 8.420 -5.756 1.00 71.00 171 MET A C 1
ATOM 1377 O O . MET A 1 171 ? 23.832 9.184 -4.825 1.00 71.00 171 MET A O 1
ATOM 1381 N N . SER A 1 172 ? 24.202 8.858 -7.008 1.00 72.81 172 SER A N 1
ATOM 1382 C CA . SER A 1 172 ? 24.020 10.237 -7.446 1.00 72.81 172 SER A CA 1
ATOM 1383 C C . SER A 1 172 ? 23.652 10.290 -8.930 1.00 72.81 172 SER A C 1
ATOM 1385 O O . SER A 1 172 ? 23.879 9.338 -9.686 1.00 72.81 172 SER A O 1
ATOM 1387 N N . LEU A 1 173 ? 23.093 11.427 -9.349 1.00 71.12 173 LEU A N 1
ATOM 1388 C CA . LEU A 1 173 ? 22.849 11.728 -10.757 1.00 71.12 173 LEU A CA 1
ATOM 1389 C C . LEU A 1 173 ? 24.199 11.837 -11.490 1.00 71.12 173 LEU A C 1
ATOM 1391 O O . LEU A 1 173 ? 25.051 12.650 -11.130 1.00 71.12 173 LEU A O 1
ATOM 1395 N N . GLY A 1 174 ? 24.420 10.990 -12.499 1.00 80.50 174 GLY A N 1
ATOM 1396 C CA . GLY A 1 174 ? 25.679 10.921 -13.245 1.00 80.50 174 GLY A CA 1
ATOM 1397 C C . GLY A 1 174 ? 25.773 9.706 -14.172 1.00 80.50 174 GLY A C 1
ATOM 1398 O O . GLY A 1 174 ? 24.791 9.021 -14.433 1.00 80.50 174 GLY A O 1
ATOM 1399 N N . LYS A 1 175 ? 26.982 9.376 -14.646 1.00 83.62 175 LYS A N 1
ATOM 1400 C CA . LYS A 1 175 ? 27.198 8.332 -15.675 1.00 83.62 175 LYS A CA 1
ATOM 1401 C C . LYS A 1 175 ? 26.699 6.932 -15.296 1.00 83.62 175 LYS A C 1
ATOM 1403 O O . LYS A 1 175 ? 26.436 6.110 -16.176 1.00 83.62 175 LYS A O 1
ATOM 1408 N N . ASP A 1 176 ? 26.666 6.605 -14.006 1.00 84.19 176 ASP A N 1
ATOM 1409 C CA . ASP A 1 176 ? 26.105 5.334 -13.540 1.00 84.19 176 ASP A CA 1
ATOM 1410 C C . ASP A 1 176 ? 24.569 5.364 -13.558 1.00 84.19 176 ASP A C 1
ATOM 1412 O O . ASP A 1 176 ? 23.970 4.374 -13.977 1.00 84.19 176 ASP A O 1
ATOM 1416 N N . TRP A 1 177 ? 23.953 6.511 -13.241 1.00 83.50 177 TRP A N 1
ATOM 1417 C CA . TRP A 1 177 ? 22.511 6.747 -13.378 1.00 83.50 177 TRP A CA 1
ATOM 1418 C C . TRP A 1 177 ? 22.057 6.673 -14.836 1.00 83.50 177 TRP A C 1
ATOM 1420 O O . TRP A 1 177 ? 21.178 5.880 -15.146 1.00 83.50 177 TRP A O 1
ATOM 1430 N N . ASP A 1 178 ? 22.720 7.375 -15.759 1.00 86.31 178 ASP A N 1
ATOM 1431 C CA . ASP A 1 178 ? 22.341 7.358 -17.183 1.00 86.31 178 ASP A CA 1
ATOM 1432 C C . ASP A 1 178 ? 22.400 5.939 -17.768 1.00 86.31 178 ASP A C 1
ATOM 1434 O O . ASP A 1 178 ? 21.498 5.474 -18.466 1.00 86.31 178 ASP A O 1
ATOM 1438 N N . ARG A 1 179 ? 23.461 5.196 -17.432 1.00 85.31 179 ARG A N 1
ATOM 1439 C CA . ARG A 1 179 ? 23.607 3.794 -17.840 1.00 85.31 179 ARG A CA 1
ATOM 1440 C C . ARG A 1 179 ? 22.516 2.916 -17.243 1.00 85.31 179 ARG A C 1
ATOM 1442 O O . ARG A 1 179 ? 22.051 2.001 -17.922 1.00 85.31 179 ARG A O 1
ATOM 1449 N N . PHE A 1 180 ? 22.159 3.142 -15.983 1.00 87.38 180 PHE A N 1
ATOM 1450 C CA . PHE A 1 180 ? 21.047 2.447 -15.355 1.00 87.38 180 PHE A CA 1
ATOM 1451 C C . PHE A 1 180 ? 19.741 2.758 -16.095 1.00 87.38 180 PHE A C 1
ATOM 1453 O O . PHE A 1 180 ? 19.098 1.818 -16.550 1.00 87.38 180 PHE A O 1
ATOM 1460 N N . CYS A 1 181 ? 19.420 4.033 -16.337 1.00 87.19 181 CYS A N 1
ATOM 1461 C CA . CYS A 1 181 ? 18.224 4.459 -17.065 1.00 87.19 181 CYS A CA 1
ATOM 1462 C C . CYS A 1 181 ? 18.119 3.826 -18.457 1.00 87.19 181 CYS A C 1
ATOM 1464 O O . CYS A 1 181 ? 17.041 3.386 -18.844 1.00 87.19 181 CYS A O 1
ATOM 1466 N N . VAL A 1 182 ? 19.226 3.716 -19.198 1.00 87.94 182 VAL A N 1
ATOM 1467 C CA . VAL A 1 182 ? 19.241 3.005 -20.488 1.00 87.94 182 VAL A CA 1
ATOM 1468 C C . VAL A 1 182 ? 18.984 1.506 -20.306 1.00 87.94 182 VAL A C 1
ATOM 1470 O O . VAL A 1 182 ? 18.217 0.922 -21.068 1.00 87.94 182 VAL A O 1
ATOM 1473 N N . LYS A 1 183 ? 19.594 0.864 -19.299 1.00 87.88 183 LYS A N 1
ATOM 1474 C CA . LYS A 1 183 ? 19.397 -0.572 -19.025 1.00 87.88 183 LYS A CA 1
ATOM 1475 C C . LYS A 1 183 ? 17.961 -0.918 -18.639 1.00 87.88 183 LYS A C 1
ATOM 1477 O O . LYS A 1 183 ? 17.497 -1.987 -19.018 1.00 87.88 183 LYS A O 1
ATOM 1482 N N . VAL A 1 184 ? 17.292 -0.053 -17.878 1.00 88.25 184 VAL A N 1
ATOM 1483 C CA . VAL A 1 184 ? 15.895 -0.257 -17.456 1.00 88.25 184 VAL A CA 1
ATOM 1484 C C . VAL A 1 184 ? 14.878 0.346 -18.431 1.00 88.25 184 VAL A C 1
ATOM 1486 O O . VAL A 1 184 ? 13.682 0.285 -18.177 1.00 88.25 184 VAL A O 1
ATOM 1489 N N . GLY A 1 185 ? 15.334 0.918 -19.551 1.00 85.94 185 GLY A N 1
ATOM 1490 C CA . GLY A 1 185 ? 14.464 1.441 -20.608 1.00 85.94 185 GLY A CA 1
ATOM 1491 C C . GLY A 1 185 ? 13.829 2.806 -20.326 1.00 85.94 185 GLY A C 1
ATOM 1492 O O . GLY A 1 185 ? 12.981 3.241 -21.095 1.00 85.94 185 GLY A O 1
ATOM 1493 N N . TRP A 1 186 ? 14.246 3.514 -19.272 1.00 87.69 186 TRP A N 1
ATOM 1494 C CA . TRP A 1 186 ? 13.759 4.865 -18.946 1.00 87.69 186 TRP A CA 1
ATOM 1495 C C . TRP A 1 186 ? 14.307 5.940 -19.886 1.00 87.69 186 TRP A C 1
ATOM 1497 O O . TRP A 1 186 ? 13.725 7.012 -20.027 1.00 87.69 186 TRP A O 1
ATOM 1507 N N . GLN A 1 187 ? 15.438 5.666 -20.536 1.00 85.81 187 GLN A N 1
ATOM 1508 C CA . GLN A 1 187 ? 15.998 6.520 -21.575 1.00 85.81 187 GLN A CA 1
ATOM 1509 C C . GLN A 1 187 ? 16.293 5.697 -22.825 1.00 85.81 187 GLN A C 1
ATOM 1511 O O . GLN A 1 187 ? 16.989 4.681 -22.773 1.00 85.81 187 GLN A O 1
ATOM 1516 N N . ILE A 1 188 ? 15.815 6.172 -23.974 1.00 77.31 188 ILE A N 1
ATOM 1517 C CA . ILE A 1 188 ? 16.188 5.603 -25.268 1.00 77.31 188 ILE A CA 1
ATOM 1518 C C . ILE A 1 188 ? 17.582 6.123 -25.622 1.00 77.31 188 ILE A C 1
ATOM 1520 O O . ILE A 1 188 ? 17.806 7.332 -25.715 1.00 77.31 188 ILE A O 1
ATOM 1524 N N . ASN A 1 189 ? 18.529 5.209 -25.838 1.00 65.62 189 ASN A N 1
ATOM 1525 C CA . ASN A 1 189 ? 19.865 5.578 -26.284 1.00 65.62 189 ASN A CA 1
ATOM 1526 C C . ASN A 1 189 ? 19.787 6.193 -27.694 1.00 65.62 189 ASN A C 1
ATOM 1528 O O . ASN A 1 189 ? 19.563 5.488 -28.677 1.00 65.62 189 ASN A O 1
ATOM 1532 N N . LYS A 1 190 ? 20.004 7.510 -27.799 1.00 59.47 190 LYS A N 1
ATOM 1533 C CA . LYS A 1 190 ? 19.966 8.252 -29.072 1.00 59.47 190 LYS A CA 1
ATOM 1534 C C . LYS A 1 190 ? 21.072 7.847 -30.063 1.00 59.47 190 LYS A C 1
ATOM 1536 O O . LYS A 1 190 ? 21.049 8.308 -31.196 1.00 59.47 190 LYS A O 1
ATOM 1541 N N . GLN A 1 191 ? 22.019 6.984 -29.679 1.00 54.59 191 GLN A N 1
ATOM 1542 C CA . GLN A 1 191 ? 23.138 6.552 -30.531 1.00 54.59 191 GLN A CA 1
ATOM 1543 C C . GLN A 1 191 ? 22.852 5.325 -31.424 1.00 54.59 191 GLN A C 1
ATOM 1545 O O . GLN A 1 191 ? 23.783 4.791 -32.017 1.00 54.59 191 GLN A O 1
ATOM 1550 N N . LYS A 1 192 ? 21.602 4.848 -31.528 1.00 47.88 192 LYS A N 1
ATOM 1551 C CA . LYS A 1 192 ? 21.233 3.710 -32.403 1.00 47.88 192 LYS A CA 1
ATOM 1552 C C . LYS A 1 192 ? 20.241 4.039 -33.529 1.00 47.88 192 LYS A C 1
ATOM 1554 O O . LYS A 1 192 ? 19.689 3.121 -34.121 1.00 47.88 192 LYS A O 1
ATOM 1559 N N . ASN A 1 193 ? 20.050 5.319 -33.851 1.00 41.31 193 ASN A N 1
ATOM 1560 C CA . ASN A 1 193 ? 19.352 5.736 -35.072 1.00 41.31 193 ASN A CA 1
ATOM 1561 C C . ASN A 1 193 ? 20.360 6.355 -36.048 1.00 41.31 193 ASN A C 1
ATOM 1563 O O . ASN A 1 193 ? 20.446 7.577 -36.175 1.00 41.31 193 ASN A O 1
ATOM 1567 N N . THR A 1 194 ? 21.180 5.517 -36.679 1.00 37.22 194 THR A N 1
ATOM 1568 C CA . THR A 1 194 ? 21.914 5.831 -37.916 1.00 37.22 194 THR A CA 1
ATOM 1569 C C . THR A 1 194 ? 22.198 4.544 -38.666 1.00 37.22 194 THR A C 1
ATOM 1571 O O . THR A 1 194 ? 22.511 3.540 -37.986 1.00 37.22 194 THR A O 1
#